Protein AF-A0A152A5F1-F1 (afdb_monomer_lite)

pLDDT: mean 70.75, std 19.99, range [33.69, 96.75]

InterPro domains:
  IPR010684 RNA polymerase II transcription factor SIII, subunit A [PF06881] (26-126)

Organism: Tieghemostelium lacteum (NCBI:txid361077)

Sequence (208 aa):
MDFGLNEIPTLFDICLNYIQPRLDSIKNLSNLNDDFLVRLLEKASPQQIILTEAKIGREISAEELWKKHCFNTSFVPPDYEVEEDQTWRSLYQQLTEQYEEKRKKTGDNLKKLYSSAENQRKSKQIKVLTEVVTPPTYRSTHSVPKTSSSSHSSSSTSSPRTSSPRTSSPRVSAYAAPPRQTKSTYSKPQANQPKLMAKILKQVGKRK

Structure (mmCIF, N/CA/C/O backbone):
data_AF-A0A152A5F1-F1
#
_entry.id   AF-A0A152A5F1-F1
#
loop_
_atom_site.group_PDB
_atom_site.id
_atom_site.type_symbol
_atom_site.label_atom_id
_atom_site.label_alt_id
_atom_site.label_comp_id
_atom_site.label_asym_id
_atom_site.label_entity_id
_atom_site.label_seq_id
_atom_site.pdbx_PDB_ins_code
_atom_site.Cartn_x
_atom_site.Cartn_y
_atom_site.Cartn_z
_atom_site.occupancy
_atom_site.B_iso_or_equiv
_atom_site.auth_seq_id
_atom_site.auth_comp_id
_atom_site.auth_asym_id
_atom_site.auth_atom_id
_atom_site.pdbx_PDB_model_num
ATOM 1 N N . MET A 1 1 ? 5.305 11.950 -12.052 1.00 50.84 1 MET A N 1
ATOM 2 C CA . MET A 1 1 ? 5.592 12.696 -13.291 1.00 50.84 1 MET A CA 1
ATOM 3 C C . MET A 1 1 ? 4.357 13.476 -13.701 1.00 50.84 1 MET A C 1
ATOM 5 O O . MET A 1 1 ? 3.473 12.920 -14.349 1.00 50.84 1 MET A O 1
ATOM 9 N N . ASP A 1 2 ? 4.252 14.694 -13.171 1.00 51.31 2 ASP A N 1
ATOM 10 C CA . ASP A 1 2 ? 3.600 15.809 -13.856 1.00 51.31 2 ASP A CA 1
ATOM 11 C C . ASP A 1 2 ? 4.642 16.242 -14.889 1.00 51.31 2 ASP A C 1
ATOM 13 O O . ASP A 1 2 ? 5.774 16.538 -14.497 1.00 51.31 2 ASP A O 1
ATOM 17 N N . PHE A 1 3 ? 4.343 16.162 -16.185 1.00 59.72 3 PHE A N 1
ATOM 18 C CA . PHE A 1 3 ? 5.232 16.785 -17.164 1.00 59.72 3 PHE A CA 1
ATOM 19 C C . PHE A 1 3 ? 5.106 18.272 -16.886 1.00 59.72 3 PHE A C 1
ATOM 21 O O . PHE A 1 3 ? 4.025 18.837 -17.061 1.00 59.72 3 PHE A O 1
ATOM 28 N N . GLY A 1 4 ? 6.170 18.885 -16.356 1.00 54.56 4 GLY A N 1
ATOM 29 C CA . GLY A 1 4 ? 6.234 20.337 -16.263 1.00 54.56 4 GLY A CA 1
ATOM 30 C C . GLY A 1 4 ? 5.785 20.880 -17.613 1.00 54.56 4 GLY A C 1
ATOM 31 O O . GLY A 1 4 ? 6.221 20.358 -18.636 1.00 54.56 4 GLY A O 1
ATOM 32 N N . LEU A 1 5 ? 4.857 21.840 -17.607 1.00 60.72 5 LEU A N 1
ATOM 33 C CA . LEU A 1 5 ? 4.015 22.273 -18.739 1.00 60.72 5 LEU A CA 1
ATOM 34 C C . LEU A 1 5 ? 4.765 22.688 -20.032 1.00 60.72 5 LEU A C 1
ATOM 36 O O . LEU A 1 5 ? 4.136 23.137 -20.985 1.00 60.72 5 LEU A O 1
ATOM 40 N N . ASN A 1 6 ? 6.088 22.534 -20.072 1.00 65.19 6 ASN A N 1
ATOM 41 C CA . ASN A 1 6 ? 7.007 22.966 -21.110 1.00 65.19 6 ASN A CA 1
ATOM 42 C C . ASN A 1 6 ? 7.794 21.812 -21.772 1.00 65.19 6 ASN A C 1
ATOM 44 O O . ASN A 1 6 ? 8.560 22.085 -22.692 1.00 65.19 6 ASN A O 1
ATOM 48 N N . GLU A 1 7 ? 7.635 20.552 -21.347 1.00 78.25 7 GLU A N 1
ATOM 49 C CA . GLU A 1 7 ? 8.300 19.404 -21.986 1.00 78.25 7 GLU A CA 1
ATOM 50 C C . GLU A 1 7 ? 7.302 18.519 -22.736 1.00 78.25 7 GLU A C 1
ATOM 52 O O . GLU A 1 7 ? 6.260 18.125 -22.210 1.00 78.25 7 GLU A O 1
ATOM 57 N N . ILE A 1 8 ? 7.626 18.208 -23.995 1.00 85.00 8 ILE A N 1
ATOM 58 C CA . ILE A 1 8 ? 6.838 17.284 -24.812 1.00 85.00 8 ILE A CA 1
ATOM 59 C C . ILE A 1 8 ? 7.057 15.877 -24.241 1.00 85.00 8 ILE A C 1
ATOM 61 O O . ILE A 1 8 ? 8.200 15.412 -24.236 1.00 85.00 8 ILE A O 1
ATOM 65 N N . PRO A 1 9 ? 6.002 15.187 -23.768 1.00 86.44 9 PRO A N 1
ATOM 66 C CA . PRO A 1 9 ? 6.148 13.851 -23.214 1.00 86.44 9 PRO A CA 1
ATOM 67 C C . PRO A 1 9 ? 6.647 12.896 -24.295 1.00 86.44 9 PRO A C 1
ATOM 69 O O . PRO A 1 9 ? 6.202 12.938 -25.447 1.00 86.44 9 PRO A O 1
ATOM 72 N N . THR A 1 10 ? 7.562 12.010 -23.922 1.00 89.56 10 THR A N 1
ATOM 73 C CA . THR A 1 10 ? 8.047 10.993 -24.851 1.00 89.56 10 THR A CA 1
ATOM 74 C C . THR A 1 10 ? 6.950 9.961 -25.130 1.00 89.56 10 THR A C 1
ATOM 76 O O . THR A 1 10 ? 6.010 9.787 -24.349 1.00 89.56 10 THR A O 1
ATOM 79 N N . LEU A 1 11 ? 7.063 9.208 -26.230 1.00 92.00 11 LEU A N 1
ATOM 80 C CA . LEU A 1 11 ? 6.155 8.080 -26.477 1.00 92.00 11 LEU A CA 1
ATOM 81 C C . LEU A 1 11 ? 6.162 7.088 -25.301 1.00 92.00 11 LEU A C 1
ATOM 83 O O . LEU A 1 11 ? 5.119 6.555 -24.930 1.00 92.00 11 LEU A O 1
ATOM 87 N N . PHE A 1 12 ? 7.335 6.876 -24.701 1.00 89.12 12 PHE A N 1
ATOM 88 C CA . PHE A 1 12 ? 7.509 6.018 -23.536 1.00 89.12 12 PHE A CA 1
ATOM 89 C C . PHE A 1 12 ? 6.635 6.476 -22.362 1.00 89.12 12 PHE A C 1
ATOM 91 O O . PHE A 1 12 ? 5.883 5.684 -21.798 1.00 89.12 12 PHE A O 1
ATOM 98 N N . ASP A 1 13 ? 6.652 7.771 -22.069 1.00 88.75 13 ASP A N 1
ATOM 99 C CA . ASP A 1 13 ? 5.854 8.383 -21.012 1.00 88.75 13 ASP A CA 1
ATOM 100 C C . ASP A 1 13 ? 4.346 8.272 -21.250 1.00 88.75 13 ASP A C 1
ATOM 102 O O . ASP A 1 13 ? 3.570 7.975 -20.336 1.00 88.75 13 ASP A O 1
ATOM 106 N N . ILE A 1 14 ? 3.912 8.500 -22.491 1.00 89.94 14 ILE A N 1
ATOM 107 C CA . ILE A 1 14 ? 2.504 8.385 -22.881 1.00 89.94 14 ILE A CA 1
ATOM 108 C C . ILE A 1 14 ? 2.032 6.940 -22.690 1.00 89.94 14 ILE A C 1
ATOM 110 O O . ILE A 1 14 ? 0.979 6.702 -22.091 1.00 89.94 14 ILE A O 1
ATOM 114 N N . CYS A 1 15 ? 2.836 5.971 -23.135 1.00 88.88 15 CYS A N 1
ATOM 115 C CA . CYS A 1 15 ? 2.561 4.553 -22.945 1.00 88.88 15 CYS A CA 1
ATOM 116 C C . CYS A 1 15 ? 2.491 4.191 -21.457 1.00 88.88 15 CYS A C 1
ATOM 118 O O . CYS A 1 15 ? 1.523 3.559 -21.038 1.00 88.88 15 CYS A O 1
ATOM 120 N N . LEU A 1 16 ? 3.449 4.635 -20.637 1.00 89.50 16 LEU A N 1
ATOM 121 C CA . LEU A 1 16 ? 3.430 4.373 -19.197 1.00 89.50 16 LEU A CA 1
ATOM 122 C C . LEU A 1 16 ? 2.157 4.908 -18.533 1.00 89.50 16 LEU A C 1
ATOM 124 O O . LEU A 1 16 ? 1.495 4.164 -17.811 1.00 89.50 16 LEU A O 1
ATOM 128 N N . ASN A 1 17 ? 1.758 6.149 -18.822 1.00 88.06 17 ASN A N 1
ATOM 129 C CA . ASN A 1 17 ? 0.538 6.724 -18.245 1.00 88.06 17 ASN A CA 1
ATOM 130 C C . ASN A 1 17 ? -0.738 6.013 -18.722 1.00 88.06 17 ASN A C 1
ATOM 132 O O . ASN A 1 17 ? -1.723 5.959 -17.987 1.00 88.06 17 ASN A O 1
ATOM 136 N N . TYR A 1 18 ? -0.745 5.452 -19.934 1.00 89.25 18 TYR A N 1
ATOM 137 C CA . TYR A 1 18 ? -1.879 4.668 -20.426 1.00 89.25 18 TYR A CA 1
ATOM 138 C C . TYR A 1 18 ? -1.971 3.280 -19.767 1.00 89.25 18 TYR A C 1
ATOM 140 O O . TYR A 1 18 ? -3.073 2.775 -19.521 1.00 89.25 18 TYR A O 1
ATOM 148 N N . ILE A 1 19 ? -0.819 2.665 -19.489 1.00 88.38 19 ILE A N 1
ATOM 149 C CA . ILE A 1 19 ? -0.690 1.309 -18.941 1.00 88.38 19 ILE A CA 1
ATOM 150 C C . ILE A 1 19 ? -0.919 1.303 -17.424 1.00 88.38 19 ILE A C 1
ATOM 152 O O . ILE A 1 19 ? -1.625 0.427 -16.926 1.00 88.38 19 ILE A O 1
ATOM 156 N N . GLN A 1 20 ? -0.389 2.292 -16.698 1.00 87.94 20 GLN A N 1
ATOM 157 C CA . GLN A 1 20 ? -0.447 2.404 -15.233 1.00 87.94 20 GLN A CA 1
ATOM 158 C C . GLN A 1 20 ? -1.839 2.139 -14.622 1.00 87.94 20 GLN A C 1
ATOM 160 O O . GLN A 1 20 ? -1.942 1.299 -13.728 1.00 87.94 20 GLN A O 1
ATOM 165 N N . PRO A 1 21 ? -2.939 2.750 -15.105 1.00 85.62 21 PRO A N 1
ATOM 166 C CA . PRO A 1 21 ? -4.273 2.524 -14.543 1.00 85.62 21 PRO A CA 1
ATOM 167 C C . PRO A 1 21 ? -4.844 1.129 -14.822 1.00 85.62 21 PRO A C 1
ATOM 169 O O . PRO A 1 21 ? -5.842 0.745 -14.221 1.00 85.62 21 PRO A O 1
ATOM 172 N N . ARG A 1 22 ? -4.270 0.392 -15.780 1.00 87.06 22 ARG A N 1
ATOM 173 C CA . ARG A 1 22 ? -4.794 -0.885 -16.289 1.00 87.06 22 ARG A CA 1
ATOM 174 C C . ARG A 1 22 ? -3.855 -2.057 -16.030 1.00 87.06 22 ARG A C 1
ATOM 176 O O . ARG A 1 22 ? -4.029 -3.111 -16.643 1.00 87.06 22 ARG A O 1
ATOM 183 N N . LEU A 1 23 ? -2.894 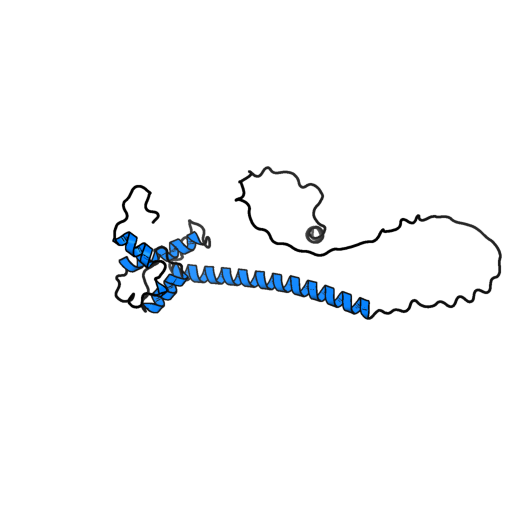-1.892 -15.125 1.00 85.25 23 LEU A N 1
ATOM 184 C CA . LEU A 1 23 ? -1.902 -2.905 -14.766 1.00 85.25 23 LEU A CA 1
ATOM 185 C C . LEU A 1 23 ? -2.516 -4.288 -14.5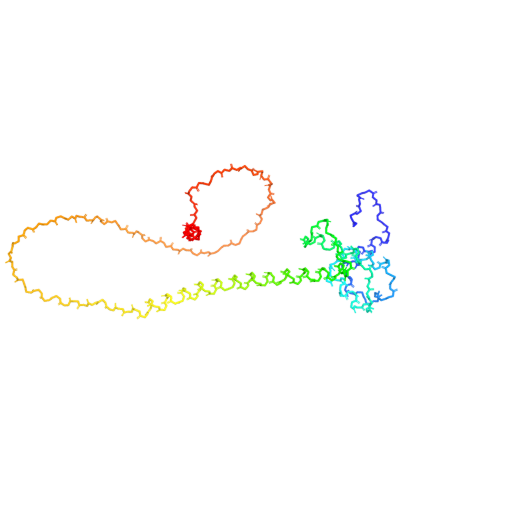11 1.00 85.25 23 LEU A C 1
ATOM 187 O O . LEU A 1 23 ? -2.053 -5.288 -15.062 1.00 85.25 23 LEU A O 1
ATOM 191 N N . ASP A 1 24 ? -3.637 -4.330 -13.795 1.00 81.44 24 ASP A N 1
ATOM 192 C CA . ASP A 1 24 ? -4.328 -5.571 -13.431 1.00 81.44 24 ASP A CA 1
ATOM 193 C C . ASP A 1 24 ? -4.755 -6.406 -14.657 1.00 81.44 24 ASP A C 1
ATOM 195 O O . ASP A 1 24 ? -4.740 -7.641 -14.626 1.00 81.44 24 ASP A O 1
ATOM 199 N N . SER A 1 25 ? -5.064 -5.748 -15.781 1.00 85.81 25 SER A N 1
ATOM 200 C CA . SER A 1 25 ? -5.533 -6.393 -17.016 1.00 85.81 25 SER A CA 1
ATOM 201 C C . SER A 1 25 ? -4.423 -7.064 -17.839 1.00 85.81 25 SER A C 1
ATOM 203 O O . SER A 1 25 ? -4.703 -7.921 -18.681 1.00 85.81 25 SER A O 1
ATOM 205 N N . ILE A 1 26 ? -3.153 -6.734 -17.589 1.00 84.69 26 ILE A N 1
ATOM 206 C CA . ILE A 1 26 ? -2.033 -7.128 -18.454 1.00 84.69 26 ILE A CA 1
ATOM 207 C C . ILE A 1 26 ? -1.499 -8.490 -18.032 1.00 84.69 26 ILE A C 1
ATOM 209 O O . ILE A 1 26 ? -0.919 -8.626 -16.961 1.00 84.69 26 ILE A O 1
ATOM 213 N N . LYS A 1 27 ? -1.698 -9.525 -18.851 1.00 78.50 27 LYS A N 1
ATOM 214 C CA . LYS A 1 27 ? -1.363 -10.917 -18.489 1.00 78.50 27 LYS A CA 1
ATOM 215 C C . LYS A 1 27 ? 0.140 -11.218 -18.499 1.00 78.50 27 LYS A C 1
ATOM 217 O O . LYS A 1 27 ? 0.603 -11.943 -17.631 1.00 78.50 27 LYS A O 1
ATOM 222 N N . ASN A 1 28 ? 0.894 -10.619 -19.418 1.00 79.19 28 ASN A N 1
ATOM 223 C CA . ASN A 1 28 ? 2.288 -10.987 -19.690 1.00 79.19 28 ASN A CA 1
ATOM 224 C C . ASN A 1 28 ? 3.291 -10.001 -19.066 1.00 79.19 28 ASN A C 1
ATOM 226 O O . ASN A 1 28 ? 4.192 -9.519 -19.746 1.00 79.19 28 ASN A O 1
ATOM 230 N N . LEU A 1 29 ? 3.119 -9.664 -17.784 1.00 82.31 29 LEU A N 1
ATOM 231 C CA . LEU A 1 29 ? 4.050 -8.774 -17.069 1.00 82.31 29 LEU A CA 1
ATOM 232 C C . LEU A 1 29 ? 5.345 -9.485 -16.644 1.00 82.31 29 LEU A C 1
ATOM 234 O O . LEU A 1 29 ? 6.329 -8.823 -16.332 1.00 82.31 29 LEU A O 1
ATOM 238 N N . SER A 1 30 ? 5.362 -10.822 -16.658 1.00 80.81 30 SER A N 1
ATOM 239 C CA . SER A 1 30 ? 6.490 -11.629 -16.177 1.00 80.81 30 SER A CA 1
ATOM 240 C C . SER A 1 30 ? 7.769 -11.479 -16.994 1.00 80.81 30 SER A C 1
ATOM 242 O O . SER A 1 30 ? 8.854 -11.687 -16.467 1.00 80.81 30 SER A O 1
ATOM 244 N N . ASN A 1 31 ? 7.645 -11.106 -18.267 1.00 83.38 31 ASN A N 1
ATOM 245 C CA . ASN A 1 31 ? 8.769 -11.038 -19.203 1.00 83.38 31 ASN A CA 1
ATOM 246 C C . ASN A 1 31 ? 9.401 -9.638 -19.264 1.00 83.38 31 ASN A C 1
ATOM 248 O O . ASN A 1 31 ? 10.200 -9.366 -20.156 1.00 83.38 31 ASN A O 1
ATOM 252 N N . LEU A 1 32 ? 8.991 -8.729 -18.377 1.00 85.75 32 LEU A N 1
ATOM 253 C CA . LEU A 1 32 ? 9.464 -7.350 -18.354 1.00 85.75 32 LEU A CA 1
ATOM 254 C C . LEU A 1 32 ? 10.639 -7.192 -17.392 1.00 85.75 32 LEU A C 1
ATOM 256 O O . LEU A 1 32 ? 10.635 -7.752 -16.294 1.00 85.75 32 LEU A O 1
ATOM 260 N N . ASN A 1 33 ? 11.604 -6.369 -17.797 1.00 87.62 33 ASN A N 1
ATOM 261 C CA . ASN A 1 33 ? 12.771 -6.019 -16.994 1.00 87.62 33 ASN A CA 1
ATOM 262 C C . ASN A 1 33 ? 12.359 -5.278 -15.714 1.00 87.62 33 ASN A C 1
ATOM 264 O O . ASN A 1 33 ? 11.378 -4.527 -15.711 1.00 87.62 33 ASN A O 1
ATOM 268 N N . ASP A 1 34 ? 13.155 -5.433 -14.655 1.00 84.25 34 ASP A N 1
ATOM 269 C CA . ASP A 1 34 ? 12.909 -4.775 -13.366 1.00 84.25 34 ASP A CA 1
ATOM 270 C C . ASP A 1 34 ? 12.871 -3.253 -13.480 1.00 84.25 34 ASP A C 1
ATOM 272 O O . ASP A 1 34 ? 11.927 -2.634 -12.997 1.00 84.25 34 ASP A O 1
ATOM 276 N N . ASP A 1 35 ? 13.800 -2.652 -14.223 1.00 86.31 35 ASP A N 1
ATOM 277 C CA . ASP A 1 35 ? 13.845 -1.197 -14.410 1.00 86.31 35 ASP A CA 1
ATOM 278 C C . ASP A 1 35 ? 12.551 -0.644 -15.019 1.00 86.31 35 ASP A C 1
ATOM 280 O O . ASP A 1 35 ? 12.044 0.406 -14.614 1.00 86.31 35 ASP A O 1
ATOM 284 N N . PHE A 1 36 ? 11.978 -1.369 -15.985 1.00 86.94 36 PHE A N 1
ATOM 285 C CA . PHE A 1 36 ? 10.716 -0.980 -16.606 1.00 86.94 36 PHE A CA 1
ATOM 286 C C . PHE A 1 36 ? 9.548 -1.135 -15.630 1.00 86.94 36 PHE A C 1
ATOM 288 O O . PHE A 1 36 ? 8.693 -0.252 -15.548 1.00 86.94 36 PHE A O 1
ATOM 295 N N . LEU A 1 37 ? 9.520 -2.229 -14.862 1.00 87.69 37 LEU A N 1
ATOM 296 C CA . LEU A 1 37 ? 8.491 -2.467 -13.853 1.00 87.69 37 LEU A CA 1
ATOM 297 C C . LEU A 1 37 ? 8.531 -1.420 -12.739 1.00 87.69 37 LEU A C 1
ATOM 299 O O . LEU A 1 37 ? 7.476 -0.932 -12.352 1.00 87.69 37 LEU A O 1
ATOM 303 N N . VAL A 1 38 ? 9.711 -1.006 -12.274 1.00 87.94 38 VAL A N 1
ATOM 304 C CA . VAL A 1 38 ? 9.849 0.047 -11.255 1.00 87.94 38 VAL A CA 1
ATOM 305 C C . VAL A 1 38 ? 9.267 1.371 -11.758 1.00 87.94 38 VAL A C 1
ATOM 307 O O . VAL A 1 38 ? 8.493 2.018 -11.051 1.00 87.94 38 VAL A O 1
ATOM 310 N N . ARG A 1 39 ? 9.562 1.758 -13.007 1.00 88.06 39 ARG A N 1
ATOM 311 C CA . ARG A 1 39 ? 8.982 2.964 -13.632 1.00 88.06 39 ARG A CA 1
ATOM 312 C C . ARG A 1 39 ? 7.473 2.857 -13.804 1.00 88.06 39 ARG A C 1
ATOM 314 O O . ARG A 1 39 ? 6.743 3.824 -13.587 1.00 88.06 39 ARG A O 1
ATOM 321 N N . LEU A 1 40 ? 6.996 1.676 -14.177 1.00 88.25 40 LEU A N 1
ATOM 322 C CA . LEU A 1 40 ? 5.577 1.415 -14.341 1.00 88.25 40 LEU A CA 1
ATOM 323 C C . LEU A 1 40 ? 4.837 1.484 -12.999 1.00 88.25 40 LEU A C 1
ATOM 325 O O . LEU A 1 40 ? 3.776 2.097 -12.922 1.00 88.25 40 LEU A O 1
ATOM 329 N N . LEU A 1 41 ? 5.420 0.931 -11.938 1.00 88.56 41 LEU A N 1
ATOM 330 C CA . LEU A 1 41 ? 4.838 0.868 -10.600 1.00 88.56 41 LEU A CA 1
ATOM 331 C C . LEU A 1 41 ? 5.020 2.152 -9.779 1.00 88.56 41 LEU A C 1
ATOM 333 O O . LEU A 1 41 ? 4.453 2.253 -8.698 1.00 88.56 41 LEU A O 1
ATOM 337 N N . GLU A 1 42 ? 5.724 3.167 -10.288 1.00 88.50 42 GLU A N 1
ATOM 338 C CA . GLU A 1 42 ? 6.006 4.403 -9.542 1.00 88.50 42 GLU A CA 1
ATOM 339 C C . GLU A 1 42 ? 4.751 5.121 -9.010 1.00 88.50 42 GLU A C 1
ATOM 341 O O . GLU A 1 42 ? 4.778 5.714 -7.932 1.00 88.50 42 GLU A O 1
ATOM 346 N N . LYS A 1 43 ? 3.646 5.077 -9.763 1.00 83.62 43 LYS A N 1
ATOM 347 C CA . LYS A 1 43 ? 2.350 5.662 -9.371 1.00 83.62 43 LYS A CA 1
ATOM 348 C C . LYS A 1 43 ? 1.326 4.613 -8.930 1.00 83.62 43 LYS A C 1
ATOM 350 O O . LYS A 1 43 ? 0.170 4.962 -8.691 1.00 83.62 43 LYS A O 1
ATOM 355 N N . ALA A 1 44 ? 1.707 3.339 -8.893 1.00 87.00 44 ALA A N 1
ATOM 356 C CA . ALA A 1 44 ? 0.787 2.271 -8.546 1.00 87.00 44 ALA A CA 1
ATOM 357 C C . ALA A 1 44 ? 0.412 2.346 -7.061 1.00 87.00 44 ALA A C 1
ATOM 359 O O . ALA A 1 44 ? 1.164 2.835 -6.222 1.00 87.00 44 ALA A O 1
ATOM 360 N N . SER A 1 45 ? -0.781 1.862 -6.725 1.00 89.31 45 SER A N 1
ATOM 361 C CA . SER A 1 45 ? -1.161 1.650 -5.330 1.00 89.31 45 SER A CA 1
ATOM 362 C C . SER A 1 45 ? -0.310 0.526 -4.718 1.00 89.31 45 SER A C 1
ATOM 364 O O . SER A 1 45 ? -0.030 -0.452 -5.413 1.00 89.31 45 SER A O 1
ATOM 366 N N . PRO A 1 46 ? 0.009 0.567 -3.411 1.00 89.62 46 PRO A N 1
ATOM 367 C CA . PRO A 1 46 ? 0.673 -0.539 -2.712 1.00 89.62 46 PRO A CA 1
ATOM 368 C C . PRO A 1 46 ? -0.006 -1.896 -2.934 1.00 89.62 46 PRO A C 1
ATOM 370 O O . PRO A 1 46 ? 0.652 -2.915 -3.114 1.00 89.62 46 PRO A O 1
ATOM 373 N N . GLN A 1 47 ? -1.341 -1.902 -3.000 1.00 88.81 47 GLN A N 1
ATOM 374 C CA . GLN A 1 47 ? -2.121 -3.108 -3.295 1.00 88.81 47 GLN A CA 1
ATOM 375 C C . GLN A 1 47 ? -1.866 -3.626 -4.716 1.00 88.81 47 GLN A C 1
ATOM 377 O O . GLN A 1 47 ? -1.745 -4.828 -4.927 1.00 88.81 47 GLN A O 1
ATOM 382 N N . GLN A 1 48 ? -1.739 -2.723 -5.691 1.00 89.25 48 GLN A N 1
ATOM 383 C CA . GLN A 1 48 ? -1.441 -3.090 -7.076 1.00 89.25 48 GLN A CA 1
ATOM 384 C C . GLN A 1 48 ? -0.025 -3.650 -7.217 1.00 89.25 48 GLN A C 1
ATOM 386 O O . GLN A 1 48 ? 0.171 -4.586 -7.988 1.00 89.25 48 GLN A O 1
ATOM 391 N N . ILE A 1 49 ? 0.944 -3.131 -6.456 1.00 89.56 49 ILE A N 1
ATOM 392 C CA . ILE A 1 49 ? 2.312 -3.668 -6.422 1.00 89.56 49 ILE A CA 1
ATOM 393 C C . ILE A 1 49 ? 2.287 -5.127 -5.944 1.00 89.56 49 ILE A C 1
ATOM 395 O O . ILE A 1 49 ? 2.764 -6.004 -6.660 1.00 89.56 49 ILE A O 1
ATOM 399 N N . ILE A 1 50 ? 1.628 -5.407 -4.812 1.00 88.88 50 ILE A N 1
ATOM 400 C CA . ILE A 1 50 ? 1.514 -6.767 -4.247 1.00 88.88 50 ILE A CA 1
ATOM 401 C C . ILE A 1 50 ? 0.842 -7.731 -5.234 1.00 88.88 50 ILE A C 1
ATOM 403 O O . ILE A 1 50 ? 1.316 -8.846 -5.449 1.00 88.88 50 ILE A O 1
ATOM 407 N N . LEU A 1 51 ? -0.261 -7.307 -5.858 1.00 88.31 51 LEU A N 1
ATOM 408 C CA . LEU A 1 51 ? -0.968 -8.126 -6.848 1.00 88.31 51 LEU A CA 1
ATOM 409 C C . LEU A 1 51 ? -0.114 -8.390 -8.092 1.00 88.31 51 LEU A C 1
ATOM 411 O O . LEU A 1 51 ? -0.150 -9.487 -8.650 1.00 88.31 51 LEU A O 1
ATOM 415 N N . THR A 1 52 ? 0.663 -7.397 -8.523 1.00 87.38 52 THR A N 1
ATOM 416 C CA . THR A 1 52 ? 1.547 -7.513 -9.685 1.00 87.38 52 THR A CA 1
ATOM 417 C C . THR A 1 52 ? 2.689 -8.488 -9.413 1.00 87.38 52 THR A C 1
ATOM 419 O O . THR A 1 52 ? 2.956 -9.350 -10.247 1.00 87.38 52 THR A O 1
ATOM 422 N N . GLU A 1 53 ? 3.313 -8.425 -8.239 1.00 87.31 53 GLU A N 1
ATOM 423 C CA . GLU A 1 53 ? 4.347 -9.381 -7.818 1.00 87.31 53 GLU A CA 1
ATOM 424 C C . GLU A 1 53 ? 3.801 -10.809 -7.739 1.00 87.31 53 GLU A C 1
ATOM 426 O O . GLU A 1 53 ? 4.410 -11.733 -8.275 1.00 87.31 53 GLU A O 1
ATOM 431 N N . ALA A 1 54 ? 2.608 -10.992 -7.159 1.00 87.00 54 ALA A N 1
ATOM 432 C CA . ALA A 1 54 ? 1.950 -12.297 -7.101 1.00 87.00 54 ALA A CA 1
ATOM 433 C C . ALA A 1 54 ? 1.655 -12.863 -8.501 1.00 87.00 54 ALA A C 1
ATOM 435 O O . ALA A 1 54 ? 1.757 -14.068 -8.725 1.00 87.00 54 ALA A O 1
ATOM 436 N N . LYS A 1 55 ? 1.313 -11.995 -9.460 1.00 86.00 55 LYS A N 1
ATOM 437 C CA . LYS A 1 55 ? 1.042 -12.370 -10.853 1.00 86.00 55 LYS A CA 1
ATOM 438 C C . LYS A 1 55 ? 2.307 -12.721 -11.632 1.00 86.00 55 LYS A C 1
ATOM 440 O O . LYS A 1 55 ? 2.271 -13.604 -12.484 1.00 86.00 55 LYS A O 1
ATOM 445 N N . ILE A 1 56 ? 3.397 -12.007 -11.375 1.00 85.25 56 ILE A N 1
ATOM 446 C CA . ILE A 1 56 ? 4.693 -12.240 -12.017 1.00 85.25 56 ILE A CA 1
ATOM 447 C C . ILE A 1 56 ? 5.401 -13.457 -11.401 1.00 85.25 56 ILE A C 1
ATOM 449 O O . ILE A 1 56 ? 6.174 -14.119 -12.089 1.00 85.25 56 ILE A O 1
ATOM 453 N N . GLY A 1 57 ? 5.134 -13.762 -10.127 1.00 83.19 57 GLY A N 1
ATOM 454 C CA . GLY A 1 57 ? 5.785 -14.846 -9.391 1.00 83.19 57 GLY A CA 1
ATOM 455 C C . GLY A 1 57 ? 7.221 -14.524 -8.971 1.00 83.19 57 GLY A C 1
ATOM 456 O O . GLY A 1 57 ? 7.976 -15.440 -8.655 1.00 83.19 57 GLY A O 1
ATOM 457 N N . ARG A 1 58 ? 7.614 -13.243 -8.980 1.00 81.25 58 ARG A N 1
ATOM 458 C CA . ARG A 1 58 ? 8.939 -12.778 -8.544 1.00 81.25 58 ARG A CA 1
ATOM 459 C C . ARG A 1 58 ? 8.815 -11.518 -7.700 1.00 81.25 58 ARG A C 1
ATOM 461 O O . ARG A 1 58 ? 7.912 -10.711 -7.924 1.00 81.25 58 ARG A O 1
ATOM 468 N N . GLU A 1 59 ? 9.726 -11.362 -6.749 1.00 76.75 59 GLU A N 1
ATOM 469 C CA . GLU A 1 59 ? 9.836 -10.139 -5.960 1.00 76.75 59 GLU A CA 1
ATOM 470 C C . GLU A 1 59 ? 10.522 -9.062 -6.803 1.00 76.75 59 GLU A C 1
ATOM 472 O O . GLU A 1 59 ? 11.600 -9.279 -7.358 1.00 76.75 59 GLU A O 1
ATOM 477 N N . ILE A 1 60 ? 9.860 -7.916 -6.949 1.00 79.19 60 ILE A N 1
ATOM 478 C CA . ILE A 1 60 ? 10.423 -6.757 -7.637 1.00 79.19 60 ILE A CA 1
ATOM 479 C C . ILE A 1 60 ? 11.218 -5.985 -6.587 1.00 79.19 60 ILE A C 1
ATOM 481 O O . ILE A 1 60 ? 10.683 -5.680 -5.521 1.00 79.19 60 ILE A O 1
ATOM 485 N N . SER A 1 61 ? 12.474 -5.640 -6.886 1.00 73.75 61 SER A N 1
ATOM 486 C CA . SER A 1 61 ? 13.312 -4.797 -6.021 1.00 73.75 61 SER A CA 1
ATOM 487 C C . SER A 1 61 ? 12.779 -3.357 -5.995 1.00 73.75 61 SER A C 1
ATOM 489 O O . SER A 1 61 ? 13.299 -2.454 -6.644 1.00 73.75 61 SER A O 1
ATOM 491 N N . ALA A 1 62 ? 11.678 -3.161 -5.274 1.00 76.88 62 ALA A N 1
ATOM 492 C CA . ALA A 1 62 ? 10.872 -1.949 -5.236 1.00 76.88 62 ALA A CA 1
ATOM 493 C C . ALA A 1 62 ? 11.029 -1.188 -3.907 1.00 76.88 62 ALA A C 1
ATOM 495 O O . ALA A 1 62 ? 10.096 -0.521 -3.460 1.00 76.88 62 ALA A O 1
ATOM 496 N N . GLU A 1 63 ? 12.186 -1.285 -3.246 1.00 84.62 63 GLU A N 1
ATOM 497 C CA . GLU A 1 63 ? 12.417 -0.680 -1.924 1.00 84.62 63 GLU A CA 1
ATOM 498 C C . GLU A 1 63 ? 12.141 0.826 -1.905 1.00 84.62 63 GLU A C 1
ATOM 500 O O . GLU A 1 63 ? 11.481 1.334 -0.997 1.00 84.62 63 GLU A O 1
ATOM 505 N N . GLU A 1 64 ? 12.556 1.540 -2.952 1.00 85.88 64 GLU A N 1
ATOM 506 C CA . GLU A 1 64 ? 12.292 2.972 -3.094 1.00 85.88 64 GLU A CA 1
ATOM 507 C C . GLU A 1 64 ? 10.797 3.291 -3.233 1.00 85.88 64 GLU A C 1
ATOM 509 O O . GLU A 1 64 ? 10.334 4.323 -2.740 1.00 85.88 64 GLU A O 1
ATOM 514 N N . LEU A 1 65 ? 10.021 2.412 -3.879 1.00 89.25 65 LEU A N 1
ATOM 515 C CA . LEU A 1 65 ? 8.572 2.578 -4.016 1.00 89.25 65 LEU A CA 1
ATOM 516 C C . LEU A 1 65 ? 7.891 2.402 -2.659 1.00 89.25 65 LEU A C 1
ATOM 518 O O . LEU A 1 65 ? 7.084 3.241 -2.256 1.00 89.25 65 LEU A O 1
ATOM 522 N N . TRP A 1 66 ? 8.270 1.363 -1.916 1.00 90.19 66 TRP A N 1
ATOM 523 C CA . TRP A 1 66 ? 7.768 1.122 -0.563 1.00 90.19 66 TRP A CA 1
ATOM 524 C C . TRP A 1 66 ? 8.115 2.269 0.387 1.00 90.19 66 TRP A C 1
ATOM 526 O O . TRP A 1 66 ? 7.241 2.754 1.108 1.00 90.19 66 TRP A O 1
ATOM 536 N N . LYS A 1 67 ? 9.344 2.788 0.308 1.00 89.12 67 LYS A N 1
ATOM 537 C CA . LYS A 1 67 ? 9.778 3.983 1.038 1.00 89.12 67 LYS A CA 1
ATOM 538 C C . LYS A 1 67 ? 8.883 5.189 0.731 1.00 89.12 67 LYS A C 1
ATOM 540 O O . LYS A 1 67 ? 8.348 5.809 1.651 1.00 89.12 67 LYS A O 1
ATOM 545 N N . LYS A 1 68 ? 8.645 5.491 -0.555 1.00 88.81 68 LYS A N 1
ATOM 546 C CA . LYS A 1 68 ? 7.725 6.568 -0.979 1.00 88.81 68 LYS A CA 1
ATOM 547 C C . LYS A 1 68 ? 6.320 6.366 -0.406 1.00 88.81 68 LYS A C 1
ATOM 549 O O . LYS A 1 68 ? 5.700 7.330 0.044 1.00 88.81 68 LYS A O 1
ATOM 554 N N . HIS A 1 69 ? 5.815 5.134 -0.393 1.00 89.56 69 HIS A N 1
ATOM 555 C CA . HIS A 1 69 ? 4.498 4.836 0.160 1.00 89.56 69 HIS A CA 1
ATOM 556 C C . HIS A 1 69 ? 4.417 5.061 1.668 1.00 89.56 69 HIS A C 1
ATOM 558 O O . HIS A 1 69 ? 3.451 5.683 2.101 1.00 89.56 69 HIS A O 1
ATOM 564 N N . CYS A 1 70 ? 5.421 4.645 2.446 1.00 88.81 70 CYS A N 1
ATOM 565 C CA . CYS A 1 70 ? 5.469 4.878 3.894 1.00 88.81 70 CYS A CA 1
ATOM 566 C C . CYS A 1 70 ? 5.392 6.368 4.260 1.00 88.81 70 CYS A C 1
ATOM 568 O O . CYS A 1 70 ? 4.661 6.739 5.184 1.00 88.81 70 CYS A O 1
ATOM 570 N N . PHE A 1 71 ? 6.098 7.226 3.517 1.00 88.19 71 PHE A N 1
ATOM 571 C CA . PHE A 1 71 ? 6.054 8.674 3.737 1.00 88.19 71 PHE A CA 1
ATOM 572 C C . PHE A 1 71 ? 4.745 9.304 3.249 1.00 88.19 71 PHE A C 1
ATOM 574 O O . PHE A 1 71 ? 4.144 10.105 3.965 1.00 88.19 71 PHE A O 1
ATOM 581 N N . ASN A 1 72 ? 4.250 8.916 2.068 1.00 87.06 72 ASN A N 1
ATOM 582 C CA . ASN A 1 72 ? 3.022 9.483 1.501 1.00 87.06 72 ASN A CA 1
ATOM 583 C C . ASN A 1 72 ? 1.780 9.186 2.350 1.00 87.06 72 ASN A C 1
ATOM 585 O O . ASN A 1 72 ? 0.913 10.047 2.498 1.00 87.06 72 ASN A O 1
ATOM 589 N N . THR A 1 73 ? 1.673 7.990 2.930 1.00 81.44 73 THR A N 1
ATOM 590 C CA . THR A 1 73 ? 0.547 7.635 3.809 1.00 81.44 73 THR A CA 1
ATOM 591 C C . THR A 1 73 ? 0.685 8.203 5.222 1.00 81.44 73 THR A C 1
ATOM 593 O O . THR A 1 73 ? -0.193 7.969 6.053 1.00 81.44 73 THR A O 1
ATOM 596 N N . SER A 1 74 ? 1.748 8.975 5.499 1.00 77.00 74 SER A N 1
ATOM 597 C CA . SER A 1 74 ? 2.044 9.559 6.814 1.00 77.00 74 SER A CA 1
ATOM 598 C C . SER A 1 74 ? 2.106 8.518 7.937 1.00 77.00 74 SER A C 1
ATOM 600 O O . SER A 1 74 ? 1.819 8.833 9.093 1.00 77.00 74 SER A O 1
ATOM 602 N N . PHE A 1 75 ? 2.458 7.267 7.620 1.00 78.56 75 PHE A N 1
ATOM 603 C CA . PHE A 1 75 ? 2.659 6.257 8.659 1.00 78.56 75 PHE A CA 1
ATOM 604 C C . PHE A 1 75 ? 3.931 6.525 9.468 1.00 78.56 75 PHE A C 1
ATOM 606 O O . PHE A 1 75 ? 4.040 6.079 10.608 1.00 78.56 75 PHE A O 1
ATOM 613 N N . VAL A 1 76 ? 4.874 7.253 8.871 1.00 83.50 76 VAL A N 1
ATOM 614 C CA . VAL A 1 76 ? 6.246 7.390 9.339 1.00 83.50 76 VAL A CA 1
ATOM 615 C C . VAL A 1 76 ? 6.702 8.856 9.209 1.00 83.50 76 VAL A C 1
ATOM 617 O O . VAL A 1 76 ? 6.347 9.501 8.218 1.00 83.50 76 VAL A O 1
ATOM 620 N N . PRO A 1 77 ? 7.457 9.414 10.180 1.00 82.62 77 PRO A N 1
ATOM 621 C CA . PRO A 1 77 ? 8.045 10.748 10.050 1.00 82.62 77 PRO A CA 1
ATOM 622 C C . PRO A 1 77 ? 9.124 10.784 8.954 1.00 82.62 77 PRO A C 1
ATOM 624 O O . PRO A 1 77 ? 9.762 9.765 8.720 1.00 82.62 77 PRO A O 1
ATOM 627 N N . PRO A 1 78 ? 9.368 11.938 8.306 1.00 76.50 78 PRO A N 1
ATOM 628 C CA . PRO A 1 78 ? 10.270 12.056 7.151 1.00 76.50 78 PRO A CA 1
ATOM 629 C C . PRO A 1 78 ? 11.721 11.622 7.421 1.00 76.50 78 PRO A C 1
ATOM 631 O O . PRO A 1 78 ? 12.386 11.158 6.500 1.00 76.50 78 PRO A O 1
ATOM 634 N N . ASP A 1 79 ? 12.174 11.706 8.674 1.00 79.00 79 ASP A N 1
ATOM 635 C CA . ASP A 1 79 ? 13.542 11.364 9.095 1.00 79.00 79 ASP A CA 1
ATOM 636 C C . ASP A 1 79 ? 13.664 9.937 9.655 1.00 79.00 79 ASP A C 1
ATOM 638 O O . ASP A 1 79 ? 14.605 9.617 10.376 1.00 79.00 79 ASP A O 1
ATOM 642 N N . TYR A 1 80 ? 12.680 9.075 9.402 1.00 82.19 80 TYR A N 1
ATOM 643 C CA . TYR A 1 80 ? 12.718 7.708 9.901 1.00 82.19 80 TYR A CA 1
ATOM 644 C C . TYR A 1 80 ? 13.704 6.848 9.119 1.00 82.19 80 TYR A C 1
ATOM 646 O O . TYR A 1 80 ? 13.612 6.715 7.894 1.00 82.19 80 TYR A O 1
ATOM 654 N N . GLU A 1 81 ? 14.592 6.211 9.867 1.00 78.56 81 GLU A N 1
ATOM 655 C CA . GLU A 1 81 ? 15.528 5.218 9.375 1.00 78.56 81 GLU A CA 1
ATOM 656 C C . GLU A 1 81 ? 15.000 3.822 9.708 1.00 78.56 81 GLU A C 1
ATOM 658 O O . GLU A 1 81 ? 14.502 3.573 10.809 1.00 78.56 81 GLU A O 1
ATOM 663 N N . VAL A 1 82 ? 15.039 2.934 8.718 1.00 79.00 82 VAL A N 1
ATOM 664 C CA . VAL A 1 82 ? 14.606 1.548 8.896 1.00 79.00 82 VAL A CA 1
ATOM 665 C C . VAL A 1 82 ? 15.707 0.801 9.631 1.00 79.00 82 VAL A C 1
ATOM 667 O O . VAL A 1 82 ? 16.884 0.986 9.339 1.00 79.00 82 VAL A O 1
ATOM 670 N N . GLU A 1 83 ? 15.308 -0.023 10.591 1.00 82.56 83 GLU A N 1
ATOM 671 C CA . GLU A 1 83 ? 16.211 -0.928 11.299 1.00 82.56 83 GLU A CA 1
ATOM 672 C C . GLU A 1 83 ? 16.910 -1.875 10.308 1.00 82.56 83 GLU A C 1
ATOM 674 O O . GLU A 1 83 ? 16.293 -2.304 9.336 1.00 82.56 83 GLU A O 1
ATOM 679 N N . GLU A 1 84 ? 18.182 -2.205 10.549 1.00 70.56 84 GLU A N 1
ATOM 680 C CA . GLU A 1 84 ? 19.046 -2.927 9.592 1.00 70.56 84 GLU A CA 1
ATOM 681 C C . GLU A 1 84 ? 18.465 -4.276 9.125 1.00 70.56 84 GLU A C 1
ATOM 683 O O . GLU A 1 84 ? 18.696 -4.693 7.991 1.00 70.56 84 GLU A O 1
ATOM 688 N N . ASP A 1 85 ? 17.646 -4.920 9.960 1.00 80.12 85 ASP A N 1
ATOM 689 C CA . ASP A 1 85 ? 17.022 -6.216 9.673 1.00 80.12 85 ASP A CA 1
ATOM 690 C C . ASP A 1 85 ? 15.636 -6.108 9.001 1.00 80.12 85 ASP A C 1
ATOM 692 O O . ASP A 1 85 ? 14.978 -7.122 8.742 1.00 80.12 85 ASP A O 1
ATOM 696 N N . GLN A 1 86 ? 15.143 -4.894 8.735 1.00 82.75 86 GLN A N 1
ATOM 697 C CA . GLN A 1 86 ? 13.798 -4.665 8.208 1.00 82.75 86 GLN A CA 1
ATOM 698 C C . GLN A 1 86 ? 13.813 -4.077 6.794 1.00 82.75 86 GLN A C 1
ATOM 700 O O . GLN A 1 86 ? 14.569 -3.173 6.460 1.00 82.75 86 GLN A O 1
ATOM 705 N N . THR A 1 87 ? 12.894 -4.548 5.947 1.00 88.12 87 THR A N 1
ATOM 706 C CA . THR A 1 87 ? 12.651 -3.949 4.628 1.00 88.12 87 THR A CA 1
ATOM 707 C C . THR A 1 87 ? 11.526 -2.918 4.701 1.00 88.12 87 THR A C 1
ATOM 709 O O . THR A 1 87 ? 10.564 -3.075 5.460 1.00 88.12 87 THR A O 1
ATOM 712 N N . TRP A 1 88 ? 11.575 -1.889 3.847 1.00 89.50 88 TRP A N 1
ATOM 713 C CA . TRP A 1 88 ? 10.489 -0.901 3.721 1.00 89.50 88 TRP A CA 1
ATOM 714 C C . TRP A 1 88 ? 9.124 -1.547 3.454 1.00 89.50 88 TRP A C 1
ATOM 716 O O . TRP A 1 88 ? 8.098 -1.060 3.930 1.00 89.50 88 TRP A O 1
ATOM 726 N N . ARG A 1 89 ? 9.115 -2.669 2.725 1.00 89.19 89 ARG A N 1
ATOM 727 C CA . ARG A 1 89 ? 7.927 -3.491 2.477 1.00 89.19 89 ARG A CA 1
ATOM 728 C C . ARG A 1 89 ? 7.348 -4.058 3.776 1.00 89.19 89 ARG A C 1
ATOM 730 O O . ARG A 1 89 ? 6.154 -3.904 4.029 1.00 89.19 89 ARG A O 1
ATOM 737 N N . SER A 1 90 ? 8.187 -4.704 4.587 1.00 88.94 90 SER A N 1
ATOM 738 C CA . SER A 1 90 ? 7.781 -5.290 5.870 1.00 88.94 90 SER A CA 1
ATOM 739 C C . SER A 1 90 ? 7.224 -4.216 6.804 1.00 88.94 90 SER A C 1
ATOM 741 O O . SER A 1 90 ? 6.115 -4.348 7.327 1.00 88.94 90 SER A O 1
ATOM 743 N N . LEU A 1 91 ? 7.933 -3.089 6.909 1.00 90.00 91 LEU A N 1
ATOM 744 C CA . LEU A 1 91 ? 7.502 -1.935 7.688 1.00 90.00 91 LEU A CA 1
ATOM 745 C C . LEU A 1 91 ? 6.130 -1.415 7.228 1.00 90.00 91 LEU A C 1
ATOM 747 O O . LEU A 1 91 ? 5.238 -1.195 8.051 1.00 90.00 91 LEU A O 1
ATOM 751 N N . TYR A 1 92 ? 5.926 -1.251 5.916 1.00 90.81 92 TYR A N 1
ATOM 752 C CA . TYR A 1 92 ? 4.643 -0.813 5.365 1.00 90.81 92 TYR A CA 1
ATOM 753 C C . TYR A 1 92 ? 3.502 -1.763 5.751 1.00 90.81 92 TYR A C 1
ATOM 755 O O . TYR A 1 92 ? 2.424 -1.311 6.153 1.00 90.81 92 TYR A O 1
ATOM 763 N N . GLN A 1 93 ? 3.729 -3.075 5.646 1.00 90.00 93 GLN A N 1
ATOM 764 C CA . GLN A 1 93 ? 2.732 -4.086 5.990 1.00 90.00 93 GLN A CA 1
ATOM 765 C C . GLN A 1 93 ? 2.361 -4.018 7.476 1.00 90.00 93 GLN A C 1
ATOM 767 O O . GLN A 1 93 ? 1.174 -3.958 7.802 1.00 90.00 93 GLN A O 1
ATOM 772 N N . GLN A 1 94 ? 3.357 -3.935 8.362 1.00 90.81 94 GLN A N 1
ATOM 773 C CA . GLN A 1 94 ? 3.139 -3.801 9.803 1.00 90.81 94 GLN A CA 1
ATOM 774 C C . GLN A 1 94 ? 2.353 -2.530 10.151 1.00 90.81 94 GLN A C 1
ATOM 776 O O . GLN A 1 94 ? 1.380 -2.575 10.906 1.00 90.81 94 GLN A O 1
ATOM 781 N N . LEU A 1 95 ? 2.741 -1.382 9.589 1.00 90.88 95 LEU A N 1
ATOM 782 C CA . LEU A 1 95 ? 2.073 -0.103 9.845 1.00 90.88 95 LEU A CA 1
ATOM 783 C C . LEU A 1 95 ? 0.633 -0.101 9.334 1.00 90.88 95 LEU A C 1
ATOM 785 O O . LEU A 1 95 ? -0.266 0.409 10.009 1.00 90.88 95 LEU A O 1
ATOM 789 N N . THR A 1 96 ? 0.408 -0.710 8.170 1.00 91.75 96 THR A N 1
ATOM 790 C CA . THR A 1 96 ? -0.931 -0.878 7.608 1.00 91.75 96 THR A CA 1
ATOM 791 C C . THR A 1 96 ? -1.786 -1.721 8.544 1.00 91.75 96 THR A C 1
ATOM 793 O O . THR A 1 96 ? -2.846 -1.258 8.958 1.00 91.75 96 THR A O 1
ATOM 796 N N . GLU A 1 97 ? -1.311 -2.891 8.972 1.00 92.56 97 GLU A N 1
ATOM 797 C CA . GLU A 1 97 ? -2.037 -3.766 9.896 1.00 92.56 97 GLU A CA 1
ATOM 798 C C . GLU A 1 97 ? -2.371 -3.061 11.221 1.00 92.56 97 GLU A C 1
ATOM 800 O O . GLU A 1 97 ? -3.525 -3.063 11.660 1.00 92.56 97 GLU A O 1
ATOM 805 N N . GLN A 1 98 ? -1.406 -2.358 11.822 1.00 92.25 98 GLN A N 1
ATOM 806 C CA . GLN A 1 98 ? -1.642 -1.570 13.036 1.00 92.25 98 GLN A CA 1
ATOM 807 C C . GLN A 1 98 ? -2.703 -0.482 12.828 1.00 92.25 98 GLN A C 1
ATOM 809 O O . GLN A 1 98 ? -3.529 -0.221 13.712 1.00 92.25 98 GLN A O 1
ATOM 814 N N . TYR A 1 99 ? -2.685 0.188 11.675 1.00 91.81 99 TYR A N 1
ATOM 815 C CA . TYR A 1 99 ? -3.673 1.203 11.333 1.00 91.81 99 TYR A CA 1
ATOM 816 C C . TYR A 1 99 ? -5.069 0.591 11.151 1.00 91.81 99 TYR A C 1
ATOM 818 O O . TYR A 1 99 ? -6.052 1.136 11.666 1.00 91.81 99 TYR A O 1
ATOM 826 N N . GLU A 1 100 ? -5.178 -0.559 10.486 1.00 92.94 100 GLU A N 1
ATOM 827 C CA . GLU A 1 100 ? -6.438 -1.290 10.327 1.00 92.94 100 GLU A CA 1
ATOM 828 C C . GLU A 1 100 ? -7.000 -1.773 11.661 1.00 92.94 100 GLU A C 1
ATOM 830 O O . GLU A 1 100 ? -8.196 -1.618 11.927 1.00 92.94 100 GLU A O 1
ATOM 835 N N . GLU A 1 101 ? -6.144 -2.283 12.541 1.00 94.88 101 GLU A N 1
ATOM 836 C CA . GLU A 1 101 ? -6.546 -2.746 13.862 1.00 94.88 101 GLU A CA 1
ATOM 837 C C . GLU A 1 101 ? -7.067 -1.584 14.724 1.00 94.88 101 GLU A C 1
ATOM 839 O O . GLU A 1 101 ? -8.134 -1.681 15.341 1.00 94.88 101 GLU A O 1
ATOM 844 N N . LYS A 1 102 ? -6.375 -0.435 14.718 1.00 93.94 102 LYS A N 1
ATOM 845 C CA . LYS A 1 102 ? -6.834 0.799 15.384 1.00 93.94 102 LYS A CA 1
ATOM 846 C C . LYS A 1 102 ? -8.165 1.292 14.810 1.00 93.94 102 LYS A C 1
ATOM 848 O O . LYS A 1 102 ? -9.058 1.692 15.570 1.00 93.94 102 LYS A O 1
ATOM 853 N N . ARG A 1 103 ? -8.330 1.236 13.484 1.00 92.25 103 ARG A N 1
ATOM 854 C CA . ARG A 1 103 ? -9.579 1.597 12.795 1.00 92.25 103 ARG A CA 1
ATOM 855 C C . ARG A 1 103 ? -10.724 0.690 13.241 1.00 92.25 103 ARG A C 1
ATOM 857 O O . ARG A 1 103 ? -11.789 1.186 13.613 1.00 92.25 103 ARG A O 1
ATOM 864 N N . LYS A 1 104 ? -10.487 -0.623 13.284 1.00 96.25 104 LYS A N 1
ATOM 865 C CA . LYS A 1 104 ? -11.457 -1.630 13.726 1.00 96.25 104 LYS A CA 1
ATOM 866 C C . LYS A 1 104 ? -11.850 -1.431 15.188 1.00 96.25 104 LYS A C 1
ATOM 868 O O . LYS A 1 104 ? -13.036 -1.304 15.476 1.00 96.25 104 LYS A O 1
ATOM 873 N N . LYS A 1 105 ? -10.876 -1.276 16.094 1.00 96.50 105 LYS A N 1
ATOM 874 C CA . LYS A 1 105 ? -11.114 -0.982 17.521 1.00 96.50 105 LYS A CA 1
ATOM 875 C C . LYS A 1 105 ? -11.988 0.262 17.707 1.00 96.50 105 LYS A C 1
ATOM 877 O O . LYS A 1 105 ? -12.924 0.250 18.505 1.00 96.50 105 LYS A O 1
ATOM 882 N N . THR A 1 106 ? -11.724 1.325 16.948 1.00 95.75 106 THR A N 1
ATOM 883 C CA . THR A 1 106 ? -12.520 2.563 16.997 1.00 95.75 106 THR A CA 1
ATOM 884 C C . THR A 1 106 ? -13.950 2.338 16.500 1.00 95.75 106 THR A C 1
ATOM 886 O O . THR A 1 106 ? -14.900 2.763 17.162 1.00 95.75 106 THR A O 1
ATOM 889 N N . GLY A 1 107 ? -14.122 1.625 15.383 1.00 96.75 107 GLY A N 1
ATOM 890 C CA . GLY A 1 107 ? -15.439 1.259 14.852 1.00 96.75 107 GLY A CA 1
ATOM 891 C C . GLY A 1 107 ? -16.248 0.383 15.813 1.00 96.75 107 GLY A C 1
ATOM 892 O O . GLY A 1 107 ? -17.427 0.648 16.057 1.00 96.75 107 GLY A O 1
ATOM 893 N N . ASP A 1 108 ? -15.604 -0.602 16.436 1.00 96.56 108 ASP A N 1
ATOM 894 C CA . ASP A 1 108 ? -16.223 -1.481 17.429 1.00 96.56 108 ASP A CA 1
ATOM 895 C C . ASP A 1 108 ? -16.631 -0.712 18.687 1.00 96.56 108 ASP A C 1
ATOM 897 O O . ASP A 1 108 ? -17.732 -0.905 19.207 1.00 96.56 108 ASP A O 1
ATOM 901 N N . ASN A 1 109 ? -15.786 0.204 19.163 1.00 96.62 109 ASN A N 1
ATOM 902 C CA . ASN A 1 109 ? -16.114 1.081 20.285 1.00 96.62 109 ASN A CA 1
ATOM 903 C C . ASN A 1 109 ? -17.324 1.966 19.967 1.00 96.62 109 ASN A C 1
ATOM 905 O O . ASN A 1 109 ? -18.236 2.081 20.787 1.00 96.62 109 ASN A O 1
ATOM 909 N N . LEU A 1 110 ? -17.386 2.530 18.760 1.00 96.69 110 LEU A N 1
ATOM 910 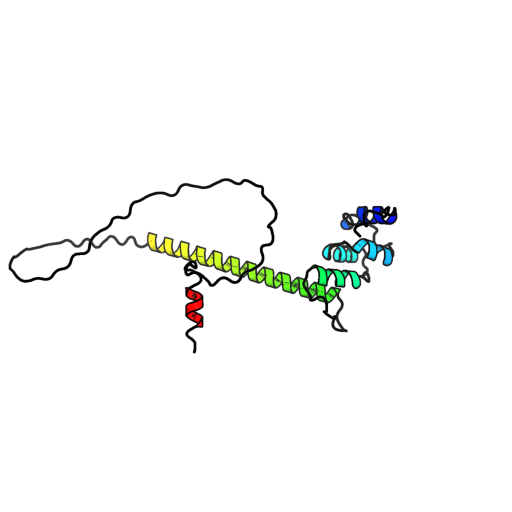C CA . LEU A 1 110 ? -18.526 3.325 18.316 1.00 96.69 110 LEU A CA 1
ATOM 911 C C . LEU A 1 110 ? -19.812 2.485 18.274 1.00 96.69 110 LEU A C 1
ATOM 913 O O . LEU A 1 110 ? -20.838 2.880 18.833 1.00 96.69 110 LEU A O 1
ATOM 917 N N . LYS A 1 111 ? -19.747 1.283 17.694 1.00 96.50 111 LYS A N 1
ATOM 918 C CA . LYS A 1 111 ? -20.870 0.334 17.647 1.00 96.50 111 LYS A CA 1
ATOM 919 C C . LYS A 1 111 ? -21.350 -0.061 19.049 1.00 96.50 111 LYS A C 1
ATOM 921 O O . LYS A 1 111 ? -22.559 -0.117 19.295 1.00 96.50 111 LYS A O 1
ATOM 926 N N . LYS A 1 112 ? -20.431 -0.286 19.995 1.00 95.19 112 LYS A N 1
ATOM 927 C CA . LYS A 1 112 ? -20.746 -0.555 21.411 1.00 95.19 112 LYS A CA 1
ATOM 928 C C . LYS A 1 112 ? -21.462 0.625 22.074 1.00 95.19 112 LYS A C 1
ATOM 930 O O . LYS A 1 112 ? -22.445 0.418 22.783 1.00 95.19 112 LYS A O 1
ATOM 935 N N . LEU A 1 113 ? -21.028 1.861 21.820 1.00 95.62 113 LEU A N 1
ATOM 936 C CA . LEU A 1 113 ? -21.681 3.056 22.366 1.00 95.62 113 LEU A CA 1
ATOM 937 C C . LEU A 1 113 ? -23.114 3.217 21.843 1.00 95.62 113 LEU A C 1
ATOM 939 O O . LEU A 1 113 ? -24.033 3.423 22.638 1.00 95.62 113 LEU A O 1
ATOM 943 N N . TYR A 1 114 ? -23.327 3.067 20.532 1.00 95.00 114 TYR A N 1
ATOM 944 C CA . TYR A 1 114 ? -24.667 3.160 19.942 1.00 95.00 114 TYR A CA 1
ATOM 945 C C . TYR A 1 114 ? -25.598 2.041 20.419 1.00 95.00 114 TYR A C 1
ATOM 947 O O . TYR A 1 114 ? -26.737 2.317 20.793 1.00 95.00 114 TYR A O 1
ATOM 955 N N . SER A 1 115 ? -25.117 0.796 20.463 1.00 93.94 115 SER A N 1
ATOM 956 C CA . SER A 1 115 ? -25.913 -0.341 20.950 1.00 93.94 115 SER A CA 1
ATOM 957 C C . SER A 1 115 ? -26.256 -0.221 22.437 1.00 93.94 115 SER A C 1
ATOM 959 O O . SER A 1 115 ? -27.398 -0.466 22.816 1.00 93.94 115 SER A O 1
ATOM 961 N N . SER A 1 116 ? -25.323 0.231 23.280 1.00 91.88 116 SER A N 1
ATOM 962 C CA . SER A 1 116 ? -25.588 0.490 24.701 1.00 91.88 116 SER A CA 1
ATOM 963 C C . SER A 1 116 ? -26.637 1.588 24.898 1.00 91.88 116 SER A C 1
ATOM 965 O O . SER A 1 116 ? -27.582 1.411 25.667 1.00 91.88 116 SER A O 1
ATOM 967 N N . ALA A 1 117 ? -26.532 2.701 24.164 1.00 91.06 117 ALA A N 1
ATOM 968 C CA . ALA A 1 117 ? -27.523 3.773 24.218 1.00 91.06 117 ALA A CA 1
ATOM 969 C C . ALA A 1 117 ? -28.914 3.297 23.767 1.00 91.06 117 ALA A C 1
ATOM 971 O O . ALA A 1 117 ? -29.919 3.650 24.384 1.00 91.06 117 ALA A O 1
ATOM 972 N N . GLU A 1 118 ? -28.973 2.474 22.721 1.00 92.00 118 GLU A N 1
ATOM 973 C CA . GLU A 1 118 ? -30.223 1.910 22.218 1.00 92.00 118 GLU A CA 1
ATOM 974 C C . GLU A 1 118 ? -30.847 0.919 23.205 1.00 92.00 118 GLU A C 1
ATOM 976 O O . GLU A 1 118 ? -32.033 1.018 23.522 1.00 92.00 118 GLU A O 1
ATOM 981 N N . ASN A 1 119 ? -30.042 0.034 23.793 1.00 89.44 119 ASN A N 1
ATOM 982 C CA . ASN A 1 119 ? -30.495 -0.877 24.841 1.00 89.44 119 ASN A CA 1
ATOM 983 C C . ASN A 1 119 ? -31.017 -0.108 26.060 1.00 89.44 119 ASN A C 1
ATOM 985 O O . ASN A 1 119 ? -32.066 -0.450 26.595 1.00 89.44 119 ASN A O 1
ATOM 989 N N . GLN A 1 120 ? -30.362 0.985 26.465 1.00 88.69 120 GLN A N 1
ATOM 990 C CA . GLN A 1 120 ? -30.867 1.840 27.543 1.00 88.69 120 GLN A CA 1
ATOM 991 C C . GLN A 1 120 ? -32.215 2.494 27.208 1.00 88.69 120 GLN A C 1
ATOM 993 O O . GLN A 1 120 ? -33.045 2.649 28.105 1.00 88.69 120 GLN A O 1
ATOM 998 N N . ARG A 1 121 ? -32.455 2.892 25.950 1.00 85.56 121 ARG A N 1
ATOM 999 C CA . ARG A 1 121 ? -33.764 3.418 25.520 1.00 85.56 121 ARG A CA 1
ATOM 1000 C C . ARG A 1 121 ? -34.840 2.341 25.595 1.00 85.56 121 ARG A C 1
ATOM 1002 O O . ARG A 1 121 ? -35.878 2.585 26.206 1.00 85.56 121 ARG A O 1
ATOM 1009 N N . LYS A 1 122 ? -34.559 1.151 25.063 1.00 85.69 122 LYS A N 1
ATOM 1010 C CA . LYS A 1 122 ? -35.476 0.003 25.093 1.00 85.69 122 LYS A CA 1
ATOM 1011 C C . LYS A 1 122 ? -35.809 -0.422 26.522 1.00 85.69 122 LYS A C 1
ATOM 1013 O O . LYS A 1 122 ? -36.980 -0.532 26.867 1.00 85.69 122 LYS A O 1
ATOM 1018 N N . SER A 1 123 ? -34.811 -0.545 27.398 1.00 80.00 123 SER A N 1
ATOM 1019 C CA . SER A 1 123 ? -35.036 -0.896 28.807 1.00 80.00 123 SER A CA 1
ATOM 1020 C C . SER A 1 123 ? -35.879 0.141 29.554 1.00 80.00 123 SER A C 1
ATOM 1022 O O . SER A 1 123 ? -36.672 -0.226 30.417 1.00 80.00 123 SER A O 1
ATOM 1024 N N . LYS A 1 124 ? -35.745 1.438 29.234 1.00 78.94 124 LYS A N 1
ATOM 1025 C CA . LYS A 1 124 ? -36.613 2.485 29.802 1.00 78.94 124 LYS A CA 1
ATOM 1026 C C . LYS A 1 124 ? -38.048 2.376 29.287 1.00 78.94 124 LYS A C 1
ATOM 1028 O O . LYS A 1 124 ? -38.969 2.521 30.078 1.00 78.94 124 LYS A O 1
ATOM 1033 N N . GLN A 1 125 ? -38.238 2.103 27.998 1.00 73.38 125 GLN A N 1
ATOM 1034 C CA . GLN A 1 125 ? -39.569 1.928 27.408 1.00 73.38 125 GLN A CA 1
ATOM 1035 C C . GLN A 1 125 ? -40.307 0.717 27.992 1.00 73.38 125 GLN A C 1
ATOM 1037 O O . GLN A 1 125 ? -41.481 0.837 28.319 1.00 73.38 125 GLN A O 1
ATOM 1042 N N . ILE A 1 126 ? -39.615 -0.412 28.194 1.00 66.88 126 ILE A N 1
ATOM 1043 C CA . ILE A 1 126 ? -40.209 -1.620 28.789 1.00 66.88 126 ILE A CA 1
ATOM 1044 C C . ILE A 1 126 ? -40.707 -1.336 30.213 1.00 66.88 126 ILE A C 1
ATOM 1046 O O . ILE A 1 126 ? -41.852 -1.648 30.519 1.00 66.88 126 ILE A O 1
ATOM 1050 N N . LYS A 1 127 ? -39.898 -0.672 31.054 1.00 64.56 127 LYS A N 1
ATOM 1051 C CA . LYS A 1 127 ? -40.297 -0.317 32.430 1.00 64.56 127 LYS A CA 1
ATOM 1052 C C . LYS A 1 127 ? -41.531 0.587 32.483 1.00 64.56 127 LYS A C 1
ATOM 1054 O O . LYS A 1 127 ? -42.410 0.365 33.307 1.00 64.56 127 LYS A O 1
ATOM 1059 N N . VAL A 1 128 ? -41.605 1.580 31.593 1.00 62.97 128 VAL A N 1
ATOM 1060 C CA . VAL A 1 128 ? -42.751 2.504 31.510 1.00 62.97 128 VAL A CA 1
ATOM 1061 C C . VAL A 1 128 ? -44.036 1.778 31.108 1.00 62.97 128 VAL A C 1
ATOM 1063 O O . VAL A 1 128 ? -45.107 2.157 31.564 1.00 62.97 128 VAL A O 1
ATOM 1066 N N . LEU A 1 129 ? -43.947 0.735 30.280 1.00 60.25 129 LEU A N 1
ATOM 1067 C CA . LEU A 1 129 ? -45.122 -0.020 29.843 1.00 60.25 129 LEU A CA 1
ATOM 1068 C C . LEU A 1 129 ? -45.601 -1.042 30.888 1.00 60.25 129 LEU A C 1
ATOM 1070 O O . LEU A 1 129 ? -46.784 -1.361 30.926 1.00 60.25 129 LEU A O 1
ATOM 1074 N N . THR A 1 130 ? -44.699 -1.557 31.730 1.00 59.38 130 THR A N 1
ATOM 1075 C CA . THR A 1 130 ? -45.036 -2.532 32.781 1.00 59.38 130 THR A CA 1
ATOM 1076 C C . THR A 1 130 ? -45.555 -1.889 34.064 1.00 59.38 130 THR A C 1
ATOM 1078 O O . THR A 1 130 ? -46.351 -2.503 34.767 1.00 59.38 130 THR A O 1
ATOM 1081 N N . GLU A 1 131 ? -45.147 -0.657 34.377 1.00 55.50 131 GLU A N 1
ATOM 1082 C CA . GLU A 1 131 ? -45.701 0.097 35.507 1.00 55.50 131 GLU A CA 1
ATOM 1083 C C . GLU A 1 131 ? -47.035 0.761 35.129 1.00 55.50 131 GLU A C 1
ATOM 1085 O O . GLU A 1 131 ? -47.186 1.980 35.150 1.00 55.50 131 GLU A O 1
ATOM 1090 N N . VAL A 1 132 ? -48.055 -0.053 34.845 1.00 53.84 132 VAL A N 1
ATOM 1091 C CA . VAL A 1 132 ? -49.448 0.362 35.065 1.00 53.84 132 VAL A CA 1
ATOM 1092 C C . VAL A 1 132 ? -49.697 0.261 36.569 1.00 53.84 132 VAL A C 1
ATOM 1094 O O . VAL A 1 132 ? -50.373 -0.638 37.062 1.00 53.84 132 VAL A O 1
ATOM 1097 N N . VAL A 1 133 ? -49.092 1.169 37.334 1.00 57.50 133 VAL A N 1
ATOM 1098 C CA . VAL A 1 133 ? -49.530 1.412 38.706 1.00 57.50 133 VAL A CA 1
ATOM 1099 C C . VAL A 1 133 ? -50.821 2.203 38.574 1.00 57.50 133 VAL A C 1
ATOM 1101 O O . VAL A 1 133 ? -50.807 3.418 38.376 1.00 57.50 133 VAL A O 1
ATOM 1104 N N . THR A 1 134 ? -51.956 1.508 38.633 1.00 60.72 134 THR A N 1
ATOM 1105 C CA . THR A 1 134 ? -53.230 2.159 38.941 1.00 60.72 134 THR A CA 1
ATOM 1106 C C . THR A 1 134 ? -53.005 3.023 40.182 1.00 60.72 134 THR A C 1
ATOM 1108 O O . THR A 1 134 ? -52.558 2.476 41.197 1.00 60.72 134 THR A O 1
ATOM 1111 N N . PRO A 1 135 ? -53.244 4.347 40.132 1.00 60.66 135 PRO A N 1
ATOM 1112 C CA . PRO A 1 135 ? -53.044 5.193 41.299 1.00 60.66 135 PRO A CA 1
ATOM 1113 C C . PRO A 1 135 ? -53.883 4.625 42.451 1.00 60.66 135 PRO A C 1
ATOM 1115 O O . PRO A 1 135 ? -55.041 4.255 42.216 1.00 60.66 135 PRO A O 1
ATOM 1118 N N . PRO A 1 136 ? -53.328 4.501 43.674 1.00 57.62 136 PRO A N 1
ATOM 1119 C CA . PRO A 1 136 ? -54.073 3.953 44.794 1.00 57.62 136 PRO A CA 1
ATOM 1120 C C . PRO A 1 136 ? -55.312 4.820 44.990 1.00 57.62 136 PRO A C 1
ATOM 1122 O O . PRO A 1 136 ? -55.229 5.999 45.335 1.00 57.62 136 PRO A O 1
ATOM 1125 N N . THR A 1 137 ? -56.472 4.236 44.699 1.00 56.81 137 THR A N 1
ATOM 1126 C CA . THR A 1 137 ? -57.763 4.884 44.897 1.00 56.81 137 THR A CA 1
ATOM 1127 C C . THR A 1 137 ? -57.994 4.917 46.398 1.00 56.81 137 THR A C 1
ATOM 1129 O O . THR A 1 137 ? -58.548 3.985 46.975 1.00 56.81 137 THR A O 1
ATOM 1132 N N . TYR A 1 138 ? -57.500 5.962 47.058 1.00 53.28 138 TYR A N 1
ATOM 1133 C CA . TYR A 1 138 ? -57.793 6.199 48.462 1.00 53.28 138 TYR A CA 1
ATOM 1134 C C . TYR A 1 138 ? -59.286 6.537 48.546 1.00 53.28 138 TYR A C 1
ATOM 1136 O O . TYR A 1 138 ? -59.699 7.657 48.245 1.00 53.28 138 TYR A O 1
ATOM 1144 N N . ARG A 1 139 ? -60.128 5.548 48.882 1.00 53.16 139 ARG A N 1
ATOM 1145 C CA . ARG A 1 139 ? -61.524 5.804 49.258 1.00 53.16 139 ARG A CA 1
ATOM 1146 C C . ARG A 1 139 ? -61.496 6.641 50.531 1.00 53.16 139 ARG A C 1
ATOM 1148 O O . ARG A 1 139 ? -61.309 6.127 51.627 1.00 53.16 139 ARG A O 1
ATOM 1155 N N . SER A 1 140 ? -61.642 7.946 50.353 1.00 50.50 140 SER A N 1
ATOM 1156 C CA . SER A 1 140 ? -61.825 8.899 51.433 1.00 50.50 140 SER A CA 1
ATOM 1157 C C . SER A 1 140 ? -63.191 8.662 52.079 1.00 50.50 140 SER A C 1
ATOM 1159 O O . SER A 1 140 ? -64.225 9.031 51.527 1.00 50.50 140 SER A O 1
ATOM 1161 N N . THR A 1 141 ? -63.210 8.018 53.243 1.00 54.62 141 THR A N 1
ATOM 1162 C CA . THR A 1 141 ? -64.346 8.072 54.168 1.00 54.62 141 THR A CA 1
ATOM 1163 C C . THR A 1 141 ? -64.052 9.154 55.204 1.00 54.62 141 THR A C 1
ATOM 1165 O O . THR A 1 141 ? -63.593 8.870 56.308 1.00 54.62 141 THR A O 1
ATOM 1168 N N . HIS A 1 142 ? -64.255 10.420 54.831 1.00 48.28 142 HIS A N 1
ATOM 1169 C CA . HIS A 1 142 ? -64.214 11.530 55.781 1.00 48.28 142 HIS A CA 1
ATOM 1170 C C . HIS A 1 142 ? -65.513 11.571 56.597 1.00 48.28 142 HIS A C 1
ATOM 1172 O O . HIS A 1 142 ? -66.519 12.120 56.154 1.00 48.28 142 HIS A O 1
ATOM 1178 N N . SER A 1 143 ? -65.474 11.048 57.822 1.00 49.34 143 SER A N 1
ATOM 1179 C CA . SER A 1 143 ? -66.311 11.558 58.908 1.00 49.34 143 SER A CA 1
ATOM 1180 C C . SER A 1 143 ? -65.648 12.819 59.462 1.00 49.34 143 SER A C 1
ATOM 1182 O O . SER A 1 143 ? -64.588 12.759 60.085 1.00 49.34 143 SER A O 1
ATOM 1184 N N . VAL A 1 144 ? -66.254 13.969 59.187 1.00 48.53 144 VAL A N 1
ATOM 1185 C CA . VAL A 1 144 ? -65.902 15.267 59.776 1.00 48.53 144 VAL A CA 1
ATOM 1186 C C . VAL A 1 144 ? -66.292 15.276 61.257 1.00 48.53 144 VAL A C 1
ATOM 1188 O O . VAL A 1 144 ? -67.427 14.932 61.584 1.00 48.53 144 VAL A O 1
ATOM 1191 N N . PRO A 1 145 ? -65.409 15.771 62.138 1.00 44.47 145 PRO A N 1
ATOM 1192 C CA . PRO A 1 145 ? -65.847 16.847 63.017 1.00 44.47 145 PRO A CA 1
ATOM 1193 C C . PRO A 1 145 ? -64.862 18.022 63.048 1.00 44.47 145 PRO A C 1
ATOM 1195 O O . PRO A 1 145 ? -63.644 17.885 62.968 1.00 44.47 145 PRO A O 1
ATOM 1198 N N . LYS A 1 146 ? -65.458 19.209 63.140 1.00 47.69 146 LYS A N 1
ATOM 1199 C CA . LYS A 1 146 ? -64.827 20.526 63.265 1.00 47.69 146 LYS A CA 1
ATOM 1200 C C . LYS A 1 146 ? -64.281 20.706 64.690 1.00 47.69 146 LYS A C 1
ATOM 1202 O O . LYS A 1 146 ? -65.022 20.384 65.605 1.00 47.69 146 LYS A O 1
ATOM 1207 N N . THR A 1 147 ? -63.085 21.293 64.852 1.00 36.09 147 THR A N 1
ATOM 1208 C CA . THR A 1 147 ? -62.810 22.534 65.630 1.00 36.09 147 THR A CA 1
ATOM 1209 C C . THR A 1 147 ? -61.304 22.871 65.685 1.00 36.09 147 THR A C 1
ATOM 1211 O O . THR A 1 147 ? -60.498 22.062 66.124 1.00 36.09 147 THR A O 1
ATOM 1214 N N . SER A 1 148 ? -60.980 24.093 65.236 1.00 40.38 148 SER A N 1
ATOM 1215 C CA . SER A 1 148 ? -59.895 25.031 65.618 1.00 40.38 148 SER A CA 1
ATOM 1216 C C . SER A 1 148 ? -58.511 24.537 66.091 1.00 40.38 148 SER A C 1
ATOM 1218 O O . SER A 1 148 ? -58.365 24.076 67.218 1.00 40.38 148 SER A O 1
ATOM 1220 N N . SER A 1 149 ? -57.443 24.905 65.368 1.00 40.66 149 SER A N 1
ATOM 1221 C CA . SER A 1 149 ? -56.609 26.099 65.670 1.00 40.66 149 SER A CA 1
ATOM 1222 C C . SER A 1 149 ? -55.310 26.165 64.831 1.00 40.66 149 SER A C 1
ATOM 1224 O O . SER A 1 149 ? -54.718 25.144 64.509 1.00 40.66 149 SER A O 1
ATOM 1226 N N . SER A 1 150 ? -54.916 27.403 64.492 1.00 39.94 150 SER A N 1
ATOM 1227 C CA . SER A 1 150 ? -53.561 27.928 64.196 1.00 39.94 150 SER A CA 1
ATOM 1228 C C . SER A 1 150 ? -52.679 27.227 63.139 1.00 39.94 150 SER A C 1
ATOM 1230 O O . SER A 1 150 ? -52.100 26.178 63.371 1.00 39.94 150 SER A O 1
ATOM 1232 N N . SER A 1 151 ? -52.619 27.757 61.910 1.00 41.00 151 SER A N 1
ATOM 1233 C CA . SER A 1 151 ? -51.582 28.682 61.386 1.00 41.00 151 SER A CA 1
ATOM 1234 C C . SER A 1 151 ? -50.260 28.017 60.963 1.00 41.00 151 SER A C 1
ATOM 1236 O O . SER A 1 151 ? -49.491 27.588 61.809 1.00 41.00 151 SER A O 1
ATOM 1238 N N . HIS A 1 152 ? -49.955 28.013 59.657 1.00 44.19 152 HIS A N 1
ATOM 1239 C CA . HIS A 1 152 ? -48.878 28.820 59.056 1.00 44.19 152 HIS A CA 1
ATOM 1240 C C . HIS A 1 152 ? -48.746 28.570 57.537 1.00 44.19 152 HIS A C 1
ATOM 1242 O O . HIS A 1 152 ? -48.664 27.450 57.048 1.00 44.19 152 HIS A O 1
ATOM 1248 N N . SER A 1 153 ? -48.759 29.695 56.826 1.00 42.03 153 SER A N 1
ATOM 1249 C CA . SER A 1 153 ? -48.318 30.010 55.462 1.00 42.03 153 SER A CA 1
ATOM 1250 C C . SER A 1 153 ? -47.326 29.063 54.766 1.00 42.03 153 SER A C 1
ATOM 1252 O O . SER A 1 153 ? -46.245 28.801 55.282 1.00 42.03 153 SER A O 1
ATOM 1254 N N . SER A 1 154 ? -47.545 28.784 53.478 1.00 40.91 154 SER A N 1
ATOM 1255 C CA . SER A 1 154 ? -46.938 29.587 52.395 1.00 40.91 154 SER A CA 1
ATOM 1256 C C . SER A 1 154 ? -47.275 29.037 51.002 1.00 40.91 154 SER A C 1
ATOM 1258 O O . SER A 1 154 ? -47.349 27.839 50.750 1.00 40.91 154 SER A O 1
ATOM 1260 N N . SER A 1 155 ? -47.528 29.984 50.109 1.00 44.09 155 SER A N 1
ATOM 1261 C CA . SER A 1 155 ? -47.914 29.863 48.709 1.00 44.09 155 SER A CA 1
ATOM 1262 C C . SER A 1 155 ? -46.785 29.349 47.813 1.00 44.09 155 SER A C 1
ATOM 1264 O O . SER A 1 155 ? -45.674 29.873 47.875 1.00 44.09 155 SER A O 1
ATOM 1266 N N . SER A 1 156 ? -47.095 28.442 46.883 1.00 40.53 156 SER A N 1
ATOM 1267 C CA . SER A 1 156 ? -46.294 28.254 45.669 1.00 40.53 156 SER A CA 1
ATOM 1268 C C . SER A 1 156 ? -47.166 28.447 44.431 1.00 40.53 156 SER A C 1
ATOM 1270 O O . SER A 1 156 ? -48.242 27.872 44.283 1.00 40.53 156 SER A O 1
ATOM 1272 N N . THR A 1 157 ? -46.701 29.359 43.588 1.00 42.75 157 THR A N 1
ATOM 1273 C CA . THR A 1 157 ? -47.285 29.813 42.333 1.00 42.75 157 THR A CA 1
ATOM 1274 C C . THR A 1 157 ? -47.095 28.770 41.235 1.00 42.75 157 THR A C 1
ATOM 1276 O O . THR A 1 157 ? -46.019 28.199 41.058 1.00 42.75 157 THR A O 1
ATOM 1279 N N . SER A 1 158 ? -48.161 28.527 40.481 1.00 41.16 158 SER A N 1
ATOM 1280 C CA . SER A 1 158 ? -48.196 27.679 39.296 1.00 41.16 158 SER A CA 1
ATOM 1281 C C . SER A 1 158 ? -47.893 28.495 38.0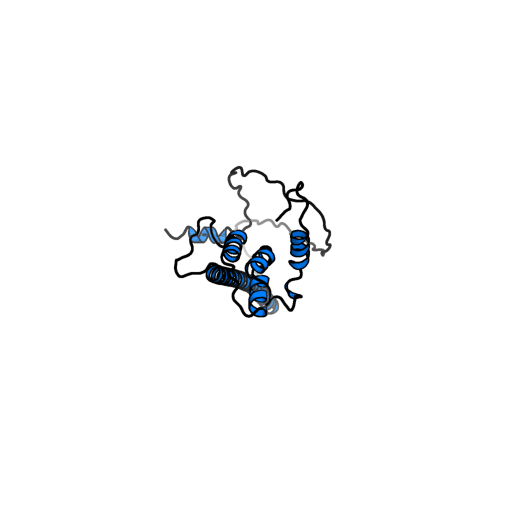35 1.00 41.16 158 SER A C 1
ATOM 1283 O O . SER A 1 158 ? -48.442 29.576 37.842 1.00 41.16 158 SER A O 1
ATOM 1285 N N . SER A 1 159 ? -47.074 27.937 37.139 1.00 45.81 159 SER A N 1
ATOM 1286 C CA . SER A 1 159 ? -46.990 28.372 35.737 1.00 45.81 159 SER A CA 1
ATOM 1287 C C . SER A 1 159 ? -47.152 27.159 34.810 1.00 45.81 159 SER A C 1
ATOM 1289 O O . SER A 1 159 ? -46.462 26.153 35.008 1.00 45.81 159 SER A O 1
ATOM 1291 N N . PRO A 1 160 ? -48.049 27.213 33.807 1.00 46.94 160 PRO A N 1
ATOM 1292 C CA . PRO A 1 160 ? -48.364 26.084 32.936 1.00 46.94 160 PRO A CA 1
ATOM 1293 C C . PRO A 1 160 ? -47.376 25.954 31.765 1.00 46.94 160 PRO A C 1
ATOM 1295 O O . PRO A 1 160 ? -46.878 26.941 31.225 1.00 46.94 160 PRO A O 1
ATOM 1298 N N . ARG A 1 161 ? -47.102 24.712 31.347 1.00 40.41 161 ARG A N 1
ATOM 1299 C CA . ARG A 1 161 ? -46.301 24.389 30.154 1.00 40.41 161 ARG A CA 1
ATOM 1300 C C . ARG A 1 161 ? -47.230 24.288 28.946 1.00 40.41 161 ARG A C 1
ATOM 1302 O O . ARG A 1 161 ? -48.147 23.472 28.954 1.00 40.41 161 ARG A O 1
ATOM 1309 N N . THR A 1 162 ? -46.974 25.091 27.918 1.00 46.84 162 THR A N 1
ATOM 1310 C CA . THR A 1 162 ? -47.685 25.037 26.638 1.00 46.84 162 THR A CA 1
ATOM 1311 C C . THR A 1 162 ? -47.138 23.895 25.780 1.00 46.84 162 THR A C 1
ATOM 1313 O O . THR A 1 162 ? -45.933 23.639 25.725 1.00 46.84 162 THR A O 1
ATOM 1316 N N . SER A 1 163 ? -48.052 23.190 25.131 1.00 43.03 163 SER A N 1
ATOM 1317 C CA . SER A 1 163 ? -47.858 22.062 24.223 1.00 43.03 163 SER A CA 1
ATOM 1318 C C . SER A 1 163 ? -47.604 22.534 22.778 1.00 43.03 163 SER A C 1
ATOM 1320 O O . SER A 1 163 ? -48.152 23.545 22.351 1.00 43.03 163 SER A O 1
ATOM 1322 N N . SER A 1 164 ? -46.696 21.872 22.043 1.00 45.88 164 SER A N 1
ATOM 1323 C CA . SER A 1 164 ? -46.940 21.164 20.754 1.00 45.88 164 SER A CA 1
ATOM 1324 C C . SER A 1 164 ? -45.989 21.684 19.648 1.00 45.88 164 SER A C 1
ATOM 1326 O O . SER A 1 164 ? -45.367 22.723 19.846 1.00 45.88 164 SER A O 1
ATOM 1328 N N . PRO A 1 165 ? -45.884 21.052 18.459 1.00 47.31 165 PRO A N 1
ATOM 1329 C CA . PRO A 1 165 ? -45.533 19.656 18.200 1.00 47.31 165 PRO A CA 1
ATOM 1330 C C . PRO A 1 165 ? -44.355 19.530 17.198 1.00 47.31 165 PRO A C 1
ATOM 1332 O O . PRO A 1 165 ? -43.943 20.477 16.534 1.00 47.31 165 PRO A O 1
ATOM 1335 N N . ARG A 1 166 ? -43.809 18.315 17.082 1.00 45.47 166 ARG A N 1
ATOM 1336 C CA . ARG A 1 166 ? -42.799 17.932 16.084 1.00 45.47 166 ARG A CA 1
ATOM 1337 C C . ARG A 1 166 ? -43.451 17.724 14.717 1.00 45.47 166 ARG A C 1
ATOM 1339 O O . ARG A 1 166 ? -44.416 16.970 14.630 1.00 45.47 166 ARG A O 1
ATOM 1346 N N . THR A 1 167 ? -42.855 18.281 13.666 1.00 41.12 167 THR A N 1
ATOM 1347 C CA . THR A 1 167 ? -43.094 17.859 12.280 1.00 41.12 167 THR A CA 1
ATOM 1348 C C . THR A 1 167 ? -41.787 17.389 11.638 1.00 41.12 167 THR A C 1
ATOM 1350 O O . THR A 1 167 ? -40.681 17.712 12.072 1.00 41.12 167 THR A O 1
ATOM 1353 N N . SER A 1 168 ? -41.965 16.490 10.687 1.00 41.72 168 SER A N 1
ATOM 1354 C CA . SER A 1 168 ? -41.027 15.595 10.021 1.00 41.72 168 SER A CA 1
ATOM 1355 C C . SER A 1 168 ? -40.042 16.274 9.057 1.00 41.72 168 SER A C 1
ATOM 1357 O O . SER A 1 168 ? -40.383 17.247 8.392 1.00 41.72 168 SER A O 1
ATOM 1359 N N . SER A 1 169 ? -38.852 15.674 8.912 1.00 41.50 169 SER A N 1
ATOM 1360 C CA . SER A 1 169 ? -37.939 15.788 7.748 1.00 41.50 169 SER A CA 1
ATOM 1361 C C . SER A 1 169 ? -38.659 15.437 6.419 1.00 41.50 169 SER A C 1
ATOM 1363 O O . SER A 1 169 ? -39.786 14.943 6.512 1.00 41.50 169 SER A O 1
ATOM 1365 N N . PRO A 1 170 ? -38.057 15.519 5.200 1.00 58.12 170 PRO A N 1
ATOM 1366 C CA . PRO A 1 170 ? -36.646 15.784 4.833 1.00 58.12 170 PRO A CA 1
ATOM 1367 C C . PRO A 1 170 ? -36.437 16.672 3.571 1.00 58.12 170 PRO A C 1
ATOM 1369 O O . PRO A 1 170 ? -37.364 16.874 2.796 1.00 58.12 170 PRO A O 1
ATOM 1372 N N . ARG A 1 171 ? -35.194 17.092 3.262 1.00 35.56 171 ARG A N 1
ATOM 1373 C CA . ARG A 1 171 ? -34.640 16.977 1.889 1.00 35.56 171 ARG A CA 1
ATOM 1374 C C . ARG A 1 171 ? -33.156 17.334 1.772 1.00 35.56 171 ARG A C 1
ATOM 1376 O O . ARG A 1 171 ? -32.653 18.253 2.403 1.00 35.56 171 ARG A O 1
ATOM 1383 N N . VAL A 1 172 ? -32.513 16.565 0.901 1.00 45.75 172 VAL A N 1
ATOM 1384 C CA . VAL A 1 172 ? -31.166 16.688 0.340 1.00 45.75 172 VAL A CA 1
ATOM 1385 C C . VAL A 1 172 ? -31.096 17.896 -0.602 1.00 45.75 172 VAL A C 1
ATOM 1387 O O . VAL A 1 172 ? -32.007 18.063 -1.409 1.00 45.75 172 VAL A O 1
ATOM 1390 N N . SER A 1 173 ? -30.012 18.678 -0.569 1.00 40.81 173 SER A N 1
ATOM 1391 C CA . SER A 1 173 ? -29.505 19.370 -1.763 1.00 40.81 173 SER A CA 1
ATOM 1392 C C . SER A 1 173 ? -28.031 19.743 -1.609 1.00 40.81 173 SER A C 1
ATOM 1394 O O . SER A 1 173 ? -27.583 20.158 -0.543 1.00 40.81 173 SER A O 1
ATOM 1396 N N . ALA A 1 174 ? -27.308 19.533 -2.703 1.00 43.34 174 ALA A N 1
ATOM 1397 C CA . ALA A 1 174 ? -25.877 19.679 -2.892 1.00 43.34 174 ALA A CA 1
ATOM 1398 C C . ALA A 1 174 ? -25.434 21.140 -3.121 1.00 43.34 174 ALA A C 1
ATOM 1400 O O . ALA A 1 174 ? -26.266 22.021 -3.329 1.00 43.34 174 ALA A O 1
ATOM 1401 N N . TYR A 1 175 ? -24.103 21.295 -3.179 1.00 37.88 175 TYR A N 1
ATOM 1402 C CA . TYR A 1 175 ? -23.274 22.452 -3.561 1.00 37.88 175 TYR A CA 1
ATOM 1403 C C . TYR A 1 175 ? -22.922 23.468 -2.459 1.00 37.88 175 TYR A C 1
ATOM 1405 O O . TYR A 1 175 ? -23.774 24.236 -2.032 1.00 37.88 175 TYR A O 1
ATOM 1413 N N . ALA A 1 176 ? -21.632 23.519 -2.075 1.00 36.62 176 ALA A N 1
ATOM 1414 C CA . ALA A 1 176 ? -20.806 24.745 -2.074 1.00 36.62 176 ALA A CA 1
ATOM 1415 C C . ALA A 1 176 ? -19.389 24.538 -1.470 1.00 36.62 176 ALA A C 1
ATOM 1417 O O . ALA A 1 176 ? -19.259 24.166 -0.311 1.00 36.62 176 ALA A O 1
ATOM 1418 N N . ALA A 1 177 ? -18.378 24.866 -2.290 1.00 47.59 177 ALA A N 1
ATOM 1419 C CA . ALA A 1 177 ? -17.098 25.555 -2.023 1.00 47.59 177 ALA A CA 1
ATOM 1420 C C . ALA A 1 177 ? -16.075 25.065 -0.950 1.00 47.59 177 ALA A C 1
ATOM 1422 O O . ALA A 1 177 ? -16.442 24.633 0.140 1.00 47.59 177 ALA A O 1
ATOM 1423 N N . PRO A 1 178 ? -14.753 25.204 -1.223 1.00 45.81 178 PRO A N 1
ATOM 1424 C CA . PRO A 1 178 ? -13.679 24.793 -0.311 1.00 45.81 178 PRO A CA 1
ATOM 1425 C C . PRO A 1 178 ? -13.483 25.778 0.861 1.00 45.81 178 PRO A C 1
ATOM 1427 O O . PRO A 1 178 ? -13.723 26.980 0.702 1.00 45.81 178 PRO A O 1
ATOM 1430 N N . PRO A 1 179 ? -13.004 25.323 2.037 1.00 43.56 179 PRO A N 1
ATOM 1431 C CA . PRO A 1 179 ? -12.818 26.200 3.184 1.00 43.56 179 PRO A CA 1
ATOM 1432 C C . PRO A 1 179 ? -11.543 27.048 3.064 1.00 43.56 179 PRO A C 1
ATOM 1434 O O . PRO A 1 179 ? -10.443 26.558 2.810 1.00 43.56 179 PRO A O 1
ATOM 1437 N N . ARG A 1 180 ? -11.713 28.349 3.307 1.00 41.97 180 ARG A N 1
ATOM 1438 C CA . ARG A 1 180 ? -10.667 29.370 3.424 1.00 41.97 180 ARG A CA 1
ATOM 1439 C C . ARG A 1 180 ? -9.984 29.259 4.792 1.00 41.97 180 ARG A C 1
ATOM 1441 O O . ARG A 1 180 ? -10.656 29.254 5.819 1.00 41.97 180 ARG A O 1
ATOM 1448 N N . GLN A 1 181 ? -8.653 29.203 4.806 1.00 45.41 181 GLN A N 1
ATOM 1449 C CA . GLN A 1 181 ? -7.836 29.177 6.022 1.00 45.41 181 GLN A CA 1
ATOM 1450 C C . GLN A 1 181 ? -7.988 30.486 6.815 1.00 45.41 181 GLN A C 1
ATOM 1452 O O . GLN A 1 181 ? -7.663 31.563 6.314 1.00 45.41 181 GLN A O 1
ATOM 1457 N N . THR A 1 182 ? -8.440 30.401 8.069 1.00 41.44 182 THR A N 1
ATOM 1458 C CA . THR A 1 182 ? -8.402 31.515 9.028 1.00 41.44 182 THR A CA 1
ATOM 1459 C C . THR A 1 182 ? -7.450 31.183 10.169 1.00 41.44 182 THR A C 1
ATOM 1461 O O . THR A 1 182 ? -7.577 30.147 10.819 1.00 41.44 182 THR A O 1
ATOM 1464 N N . LYS A 1 183 ? -6.483 32.077 10.387 1.00 36.59 183 LYS A N 1
ATOM 1465 C CA . LYS A 1 183 ? -5.443 31.997 11.416 1.00 36.59 183 LYS A CA 1
ATOM 1466 C C . LYS A 1 183 ? -6.060 31.960 12.820 1.00 36.59 183 LYS A C 1
ATOM 1468 O O . LYS A 1 183 ? -6.954 32.740 13.132 1.00 36.59 183 LYS A O 1
ATOM 1473 N N . SER A 1 184 ? -5.546 31.053 13.647 1.00 33.69 184 SER A N 1
ATOM 1474 C CA . SER A 1 184 ? -5.909 30.849 15.050 1.00 33.69 184 SER A CA 1
ATOM 1475 C C . SER A 1 184 ? -5.483 32.040 15.914 1.00 33.69 184 SER A C 1
ATOM 1477 O O . SER A 1 184 ? -4.292 32.237 16.151 1.00 33.69 184 SER A O 1
ATOM 1479 N N . THR A 1 185 ? -6.450 32.791 16.437 1.00 41.56 185 THR A N 1
ATOM 1480 C CA . THR A 1 185 ? -6.274 33.686 17.587 1.00 41.56 185 THR A CA 1
ATOM 1481 C C . THR A 1 185 ? -6.878 33.035 18.831 1.00 41.56 185 THR A C 1
ATOM 1483 O O . THR A 1 185 ? -8.018 32.573 18.838 1.00 41.56 185 THR A O 1
ATOM 1486 N N . TYR A 1 186 ? -6.077 32.959 19.892 1.00 38.19 186 TYR A N 1
ATOM 1487 C CA . TYR A 1 186 ? -6.437 32.362 21.175 1.00 38.19 186 TYR A CA 1
ATOM 1488 C C . TYR A 1 186 ? -7.480 33.246 21.878 1.00 38.19 186 TYR A C 1
ATOM 1490 O O . TYR A 1 186 ? -7.157 34.343 22.332 1.00 38.19 186 TYR A O 1
ATOM 1498 N N . SER A 1 187 ? -8.730 32.787 21.968 1.00 48.72 187 SER A N 1
ATOM 1499 C CA . SER A 1 187 ? -9.772 33.432 22.776 1.00 48.72 187 SER A CA 1
ATOM 1500 C C . SER A 1 187 ? -10.188 32.521 23.931 1.00 48.72 187 SER A C 1
ATOM 1502 O O . SER A 1 187 ? -10.356 31.313 23.762 1.00 48.72 187 SER A O 1
ATOM 1504 N N . LYS A 1 188 ? -10.322 33.113 25.124 1.00 46.44 188 LYS A N 1
ATOM 1505 C CA . LYS A 1 188 ? -10.717 32.445 26.374 1.00 46.44 188 LYS A CA 1
ATOM 1506 C C . LYS A 1 188 ? -12.092 31.766 26.220 1.00 46.44 188 LYS A C 1
ATOM 1508 O O . LYS A 1 188 ? -12.983 32.348 25.602 1.00 46.44 188 LYS A O 1
ATOM 1513 N N . PRO A 1 189 ? -12.314 30.577 26.808 1.00 42.44 189 PRO A N 1
ATOM 1514 C CA . PRO A 1 189 ? -13.567 29.857 26.630 1.00 42.44 189 PRO A CA 1
ATOM 1515 C C . PRO A 1 189 ? -14.715 30.539 27.385 1.00 42.44 189 PRO A C 1
ATOM 1517 O O . PRO A 1 189 ? -14.712 30.641 28.612 1.00 42.44 189 PRO A O 1
ATOM 1520 N N . GLN A 1 190 ? -15.718 30.978 26.627 1.00 45.56 190 GLN A N 1
ATOM 1521 C CA . GLN A 1 190 ? -16.990 31.464 27.142 1.00 45.56 190 GLN A CA 1
ATOM 1522 C C . GLN A 1 190 ? -17.827 30.283 27.660 1.00 45.56 190 GLN A C 1
ATOM 1524 O O . GLN A 1 190 ? -17.888 29.209 27.056 1.00 45.56 190 GLN A O 1
ATOM 1529 N N . ALA A 1 191 ? -18.460 30.490 28.812 1.00 51.09 191 ALA A N 1
ATOM 1530 C CA . ALA A 1 191 ? -19.258 29.514 29.536 1.00 51.09 191 ALA A CA 1
ATOM 1531 C C . ALA A 1 191 ? -20.549 29.154 28.784 1.00 51.09 191 ALA A C 1
ATOM 1533 O O . ALA A 1 191 ? -21.595 29.730 29.044 1.00 51.09 191 ALA A O 1
ATOM 1534 N N . ASN A 1 192 ? -20.474 28.213 27.843 1.00 57.94 192 ASN A N 1
ATOM 1535 C CA . ASN A 1 192 ? -21.623 27.450 27.347 1.00 57.94 192 ASN A CA 1
ATOM 1536 C C . ASN A 1 192 ? -21.143 26.226 26.557 1.00 57.94 192 ASN A C 1
ATOM 1538 O O . ASN A 1 192 ? -21.239 26.163 25.334 1.00 57.94 192 ASN A O 1
ATOM 1542 N N . GLN A 1 193 ? -20.611 25.229 27.267 1.00 47.50 193 GLN A N 1
ATOM 1543 C CA . GLN A 1 193 ? -20.421 23.900 26.687 1.00 47.50 193 GLN A CA 1
ATOM 1544 C C . GLN A 1 193 ? -21.669 23.028 26.907 1.00 47.50 193 GLN A C 1
ATOM 1546 O O . GLN A 1 193 ? -22.265 23.072 27.990 1.00 47.50 193 GLN A O 1
ATOM 1551 N N . PRO A 1 194 ? -22.075 22.203 25.922 1.00 55.47 194 PRO A N 1
ATOM 1552 C CA . PRO A 1 194 ? -23.174 21.261 26.091 1.00 55.47 194 PRO A CA 1
ATOM 1553 C C . PRO A 1 194 ? -22.871 20.281 27.237 1.00 55.47 194 PRO A C 1
ATOM 1555 O O . PRO A 1 194 ? -21.776 19.728 27.345 1.00 55.47 194 PRO A O 1
ATOM 1558 N N . LYS A 1 195 ? -23.878 20.052 28.091 1.00 62.25 195 LYS A N 1
ATOM 1559 C CA . LYS A 1 195 ? -23.836 19.357 29.400 1.00 62.25 195 LYS A CA 1
ATOM 1560 C C . LYS A 1 195 ? -23.291 17.912 29.403 1.00 62.25 195 LYS A C 1
ATOM 1562 O O . LYS A 1 195 ? -23.263 17.283 30.458 1.00 62.25 195 LYS A O 1
ATOM 1567 N N . LEU A 1 196 ? -22.862 17.373 28.263 1.00 57.53 196 LEU A N 1
ATOM 1568 C CA . LEU A 1 196 ? -22.285 16.030 28.139 1.00 57.53 196 LEU A CA 1
ATOM 1569 C C . LEU A 1 196 ? -20.816 15.971 28.590 1.00 57.53 196 LEU A C 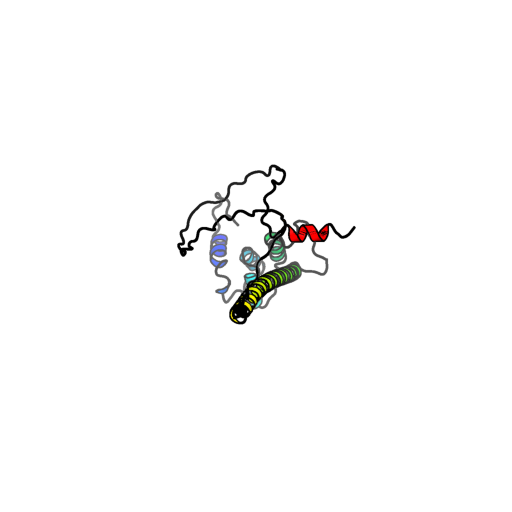1
ATOM 1571 O O . LEU A 1 196 ? -20.436 15.018 29.265 1.00 57.53 196 LEU A O 1
ATOM 1575 N N . MET A 1 197 ? -20.012 17.003 28.313 1.00 55.16 197 MET A N 1
ATOM 1576 C CA . MET A 1 197 ? -18.574 17.003 28.645 1.00 55.16 197 MET A CA 1
ATOM 1577 C C . MET A 1 197 ? -18.287 17.342 30.120 1.00 55.16 197 MET A C 1
ATOM 1579 O O . MET A 1 197 ? -17.289 16.902 30.690 1.00 55.16 197 MET A O 1
ATOM 1583 N N . ALA A 1 198 ? -19.196 18.065 30.785 1.00 55.78 198 ALA A N 1
ATOM 1584 C CA . ALA A 1 198 ? -19.003 18.540 32.159 1.00 55.78 198 ALA A CA 1
ATOM 1585 C C . ALA A 1 198 ? -18.896 17.410 33.203 1.00 55.78 198 ALA A C 1
ATOM 1587 O O . ALA A 1 198 ? -18.287 17.590 34.258 1.00 55.78 198 ALA A O 1
ATOM 1588 N N . LYS A 1 199 ? -19.469 16.231 32.927 1.00 58.91 199 LYS A N 1
ATOM 1589 C CA . LYS A 1 199 ? -19.437 15.103 33.871 1.00 58.91 199 LYS A CA 1
ATOM 1590 C C . LYS A 1 199 ? -18.081 14.390 33.907 1.00 58.91 199 LYS A C 1
ATOM 1592 O O . LYS A 1 199 ? -17.732 13.845 34.949 1.00 58.91 199 LYS A O 1
ATOM 1597 N N . ILE A 1 200 ? -17.316 14.435 32.814 1.00 58.56 200 ILE A N 1
ATOM 1598 C CA . ILE A 1 200 ? -16.002 13.783 32.717 1.00 58.56 200 ILE A CA 1
ATOM 1599 C C . ILE A 1 200 ? -14.930 14.639 33.408 1.00 58.56 200 ILE A C 1
ATOM 1601 O O . ILE A 1 200 ? -14.167 14.116 34.218 1.00 58.56 200 ILE A O 1
ATOM 1605 N N . LEU A 1 201 ? -14.939 15.966 33.214 1.00 55.59 201 LEU A N 1
ATOM 1606 C CA . LEU A 1 201 ? -13.982 16.859 33.889 1.00 55.59 201 LEU A CA 1
ATOM 1607 C C . LEU A 1 201 ? -14.126 16.852 35.422 1.00 55.59 201 LEU A C 1
ATOM 1609 O O . LEU A 1 201 ? -13.134 16.983 36.135 1.00 55.59 201 LEU A O 1
ATOM 1613 N N . LYS A 1 202 ? -15.338 16.643 35.955 1.00 57.78 202 LYS A N 1
ATOM 1614 C CA . LYS A 1 202 ? -15.567 16.634 37.411 1.00 57.78 202 LYS A CA 1
ATOM 1615 C C . LYS A 1 202 ? -15.088 15.349 38.108 1.00 57.78 202 LYS A C 1
ATOM 1617 O O . LYS A 1 202 ? -14.967 15.349 39.330 1.00 57.78 202 LYS A O 1
ATOM 1622 N N . GLN A 1 203 ? -14.802 14.270 37.371 1.00 53.19 203 GLN A N 1
ATOM 1623 C CA . GLN A 1 203 ? -14.242 13.042 37.956 1.00 53.19 203 GLN A CA 1
ATOM 1624 C C . GLN A 1 203 ? -12.710 13.021 38.018 1.00 53.19 203 GLN A C 1
ATOM 1626 O O . GLN A 1 203 ? -12.165 12.357 38.896 1.00 53.19 203 GLN A O 1
ATOM 1631 N N . VAL A 1 204 ? -12.008 13.766 37.160 1.00 54.97 204 VAL A N 1
ATOM 1632 C CA . VAL A 1 204 ? -10.531 13.791 37.161 1.00 54.97 204 VAL A CA 1
ATOM 1633 C C . VAL A 1 204 ? -9.969 14.702 38.265 1.00 54.97 204 VAL A C 1
ATOM 1635 O O . VAL A 1 204 ? -8.923 14.407 38.829 1.00 54.97 204 VAL A O 1
ATOM 1638 N N . GLY A 1 205 ? -10.692 15.753 38.666 1.00 48.25 205 GLY A N 1
ATOM 1639 C CA . GLY A 1 205 ? -10.246 16.696 39.705 1.00 48.25 205 GLY A CA 1
ATOM 1640 C C . GLY A 1 205 ? -10.417 16.243 41.162 1.00 48.25 205 GLY A C 1
ATOM 1641 O O . GLY A 1 205 ? -10.177 17.040 42.059 1.00 48.25 205 GLY A O 1
ATOM 1642 N N . LYS A 1 206 ? -10.871 15.008 41.424 1.00 51.09 206 LYS A N 1
ATOM 1643 C CA . LYS A 1 206 ? -11.186 14.520 42.786 1.00 51.09 206 LYS A CA 1
ATOM 1644 C C . LYS A 1 206 ? -10.210 13.466 43.325 1.00 51.09 206 LYS A C 1
ATOM 1646 O O . LYS A 1 206 ? -10.503 12.822 44.327 1.00 51.09 206 LYS A O 1
ATOM 1651 N N . ARG A 1 207 ? -9.073 13.278 42.649 1.00 51.12 207 ARG A N 1
ATOM 1652 C CA . ARG A 1 207 ? -7.944 12.458 43.109 1.00 51.12 207 ARG A CA 1
ATOM 1653 C C . ARG A 1 207 ? -6.712 13.346 43.283 1.00 51.12 207 ARG A C 1
ATOM 1655 O O . ARG A 1 207 ? -5.847 13.355 42.414 1.00 51.12 207 ARG A O 1
ATOM 1662 N N . LYS A 1 208 ? -6.685 14.118 44.362 1.00 39.97 208 LYS A N 1
ATOM 1663 C CA . LYS A 1 208 ? -5.492 14.638 45.037 1.00 39.97 208 LYS A CA 1
ATOM 1664 C C . LYS A 1 208 ? -5.884 14.956 46.470 1.00 39.97 208 LYS A C 1
ATOM 1666 O O . LYS A 1 208 ? -7.019 15.454 46.642 1.00 39.97 208 LYS A O 1
#

Radius of gyration: 35.02 Å; chains: 1; bounding box: 85×48×92 Å

Foldseek 3Di:
DPPPPPDDDDPLRVVLVVCLVVVVVDQPPLPDDLVSVLSSCLPHDPVSQVVNCVSNVHDRPNQVSLVVVCVVVVLDDPPDDDDPPDGSNRVSVVSVVVVVVVVVVVVVVVVVVVVVVVVVVVVVVVVVVPPPPPPPPPPDPDPDDDDDDDDDDDDDDDDDDDDDDDDDDDDDDDDDDDDDDDDDDDDDDDPDDPPPVVVVVVVVVPDD

Secondary structure (DSSP, 8-state):
----TTSPPPHHHHHHHHHGGGGGG-S-GGGS-HHHHHHHHTTS-HHHHHHHHHHHTS----HHHHHHHHHHTTSS-TTPPPPTT--HHHHHHHHHHHHHHHHHHHHHH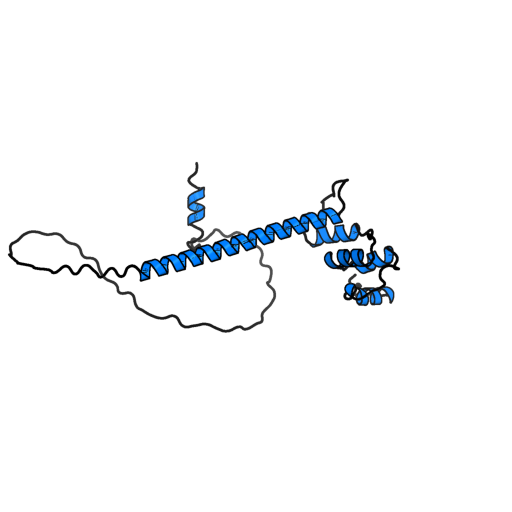HHHHHHHHHHHHHHHHHHHHH-----------------------------PPPP--------------PPPP------PPPS---TTTHHHHHHHTT--